Protein AF-A0ABD3D148-F1 (afdb_monomer_lite)

Secondary structure (DSSP, 8-state):
-HHHHHHHHHHHTT-TT----HHHHHHHHHHHHHHHHHTPPPSSPPHHHHHHHHHHHH--TT-EEHHHHHHHHHHH-TT--TTHHHHHHHHHHHHHHTTSSEE-TTSEEEPPPGGG---------------S--HHHHHHHHHHHHHHHHHHHHHHHHHHHHHHHHHHHHHHHHHHGGGTHHHHTTSS--

pLDDT: mean 71.4, std 20.97, range [31.55, 96.75]

Sequence (190 aa):
MEKFQKVIFKLAETHPNTPLSPAVKNLLEDHLSRFGSQYKTPDHPPYSAMIERAIQELNEKRGSSEDAISRFLEKEYDNLPWAHSTMLKHHLRILCASSFIVMTRNKRYKLPSEIEIPILNSPSSEVDKSKPTRLRWDCESEQIKQHKRGLIKLKILFKGKIVRVIEKHQERDGKEERLIEENVGNTLKK

InterPro domains:
  IPR005818 Linker histone H1/H5, domain H15 [PF00538] (44-102)
  IPR005818 Linker histone H1/H5, domain H15 [PS51504] (43-113)
  IPR005818 Linker histone H1/H5, domain H15 [SM00526] (41-107)
  IPR036388 Winged helix-like DNA-binding domain superfamily [G3DSA:1.10.10.10] (39-116)
  IPR036390 Winged helix DNA-binding domain superfamily [SSF46785] (39-113)

Structure (mmCIF, N/CA/C/O backbone):
data_AF-A0ABD3D148-F1
#
_entry.id   AF-A0ABD3D148-F1
#
loop_
_atom_site.group_PDB
_atom_site.id
_atom_site.type_symbol
_atom_site.label_atom_id
_atom_site.label_alt_id
_atom_site.label_comp_id
_atom_site.label_asym_id
_atom_site.label_entity_id
_atom_site.label_seq_id
_atom_site.pdbx_PDB_ins_code
_atom_site.Cartn_x
_atom_site.Cartn_y
_atom_site.Cartn_z
_atom_site.occupancy
_atom_site.B_iso_or_equiv
_atom_site.auth_seq_id
_atom_site.auth_comp_id
_atom_site.auth_asym_id
_atom_site.auth_atom_id
_atom_site.pdbx_PDB_model_num
ATOM 1 N N . MET A 1 1 ? 19.157 -9.629 -15.668 1.00 70.94 1 MET A N 1
ATOM 2 C CA . MET A 1 1 ? 19.041 -8.592 -16.722 1.00 70.94 1 MET A CA 1
ATOM 3 C C . MET A 1 1 ? 20.041 -8.778 -17.867 1.00 70.94 1 MET A C 1
ATOM 5 O O . MET A 1 1 ? 19.684 -8.503 -19.003 1.00 70.94 1 MET A O 1
ATOM 9 N N . GLU A 1 2 ? 21.237 -9.325 -17.628 1.00 81.56 2 GLU A N 1
ATOM 10 C CA . GLU A 1 2 ? 22.282 -9.529 -18.659 1.00 81.56 2 GLU A CA 1
ATOM 11 C C . GLU A 1 2 ? 21.829 -10.327 -19.895 1.00 81.56 2 GLU A C 1
ATOM 13 O O . GLU A 1 2 ? 22.190 -10.004 -21.024 1.00 81.56 2 GLU A O 1
ATOM 18 N N . LYS A 1 3 ? 20.991 -11.358 -19.708 1.00 88.25 3 LYS A N 1
ATOM 19 C CA . LYS A 1 3 ? 20.430 -12.145 -20.822 1.00 88.25 3 LYS A CA 1
ATOM 20 C C . LYS A 1 3 ? 19.606 -11.275 -21.780 1.00 88.25 3 LYS A C 1
ATOM 22 O O . LYS A 1 3 ? 19.694 -11.456 -22.986 1.00 88.25 3 LYS A O 1
ATOM 27 N N . PHE A 1 4 ? 18.843 -10.320 -21.246 1.00 87.31 4 PHE A N 1
ATOM 28 C CA . PHE A 1 4 ? 18.029 -9.397 -22.037 1.00 87.31 4 PHE A CA 1
ATOM 29 C C . PHE A 1 4 ? 18.901 -8.397 -22.801 1.00 87.31 4 PHE A C 1
ATOM 31 O O . PHE A 1 4 ? 18.703 -8.216 -23.998 1.00 87.31 4 PHE A O 1
ATOM 38 N N . GLN A 1 5 ? 19.915 -7.824 -22.146 1.00 87.94 5 GLN A N 1
ATOM 39 C CA . GLN A 1 5 ? 20.872 -6.929 -22.804 1.00 87.94 5 GLN A CA 1
ATOM 40 C C . GLN A 1 5 ? 21.545 -7.618 -24.001 1.00 87.94 5 GLN A C 1
ATOM 42 O O . GLN A 1 5 ? 21.550 -7.068 -25.098 1.00 87.94 5 GLN A O 1
ATOM 47 N N . LYS A 1 6 ? 22.008 -8.868 -23.837 1.00 89.81 6 LYS A N 1
ATOM 48 C CA . LYS A 1 6 ? 22.593 -9.669 -24.931 1.00 89.81 6 LYS A CA 1
ATOM 49 C C . LYS A 1 6 ? 21.628 -9.881 -26.101 1.00 89.81 6 LYS A C 1
ATOM 51 O O . LYS A 1 6 ? 22.053 -9.844 -27.251 1.00 89.81 6 LYS A O 1
ATOM 56 N N . VAL A 1 7 ? 20.340 -10.091 -25.824 1.00 92.38 7 VAL A N 1
ATOM 57 C CA . VAL A 1 7 ? 19.309 -10.233 -26.866 1.00 92.38 7 VAL A CA 1
ATOM 58 C C . VAL A 1 7 ? 19.089 -8.915 -27.610 1.00 92.38 7 VAL A C 1
ATOM 60 O O . VAL A 1 7 ? 19.031 -8.930 -28.836 1.00 92.38 7 VAL A O 1
ATOM 63 N N . ILE A 1 8 ? 19.022 -7.783 -26.901 1.00 89.00 8 ILE A N 1
ATOM 64 C CA . ILE A 1 8 ? 18.878 -6.449 -27.506 1.00 89.00 8 ILE A CA 1
ATOM 65 C C . ILE A 1 8 ? 20.080 -6.118 -28.399 1.00 89.00 8 ILE A C 1
ATOM 67 O O . ILE A 1 8 ? 19.890 -5.683 -29.532 1.00 89.00 8 ILE A O 1
ATOM 71 N N . PHE A 1 9 ? 21.306 -6.373 -27.931 1.00 88.12 9 PHE A N 1
ATOM 72 C CA . PHE A 1 9 ? 22.513 -6.162 -28.735 1.00 88.12 9 PHE A CA 1
ATOM 73 C C . PHE A 1 9 ? 22.539 -7.059 -29.971 1.00 88.12 9 PHE A C 1
ATOM 75 O O . PHE A 1 9 ? 22.735 -6.560 -31.075 1.00 88.12 9 PHE A O 1
ATOM 82 N N . LYS A 1 10 ? 22.242 -8.354 -29.812 1.00 89.62 10 LYS A N 1
ATOM 83 C CA . LYS A 1 10 ? 22.151 -9.290 -30.938 1.00 89.62 10 LYS A CA 1
ATOM 84 C C . LYS A 1 10 ? 21.110 -8.843 -31.966 1.00 89.62 10 LYS A C 1
ATOM 86 O O . LYS A 1 10 ? 21.355 -8.965 -33.159 1.00 89.62 10 LYS A O 1
ATOM 91 N N . LEU A 1 11 ? 19.967 -8.323 -31.514 1.00 89.81 11 LEU A N 1
ATOM 92 C CA . LEU A 1 11 ? 18.922 -7.791 -32.389 1.00 89.81 11 LEU A CA 1
ATOM 93 C C . LEU A 1 11 ? 19.415 -6.560 -33.157 1.00 89.81 11 LEU A C 1
ATOM 95 O O . LEU A 1 11 ? 19.271 -6.503 -34.374 1.00 89.81 11 LEU A O 1
ATOM 99 N N . ALA A 1 12 ? 20.039 -5.608 -32.467 1.00 83.94 12 ALA A N 1
ATOM 100 C CA . ALA A 1 12 ? 20.536 -4.382 -33.080 1.00 83.94 12 ALA A CA 1
ATOM 101 C C . ALA A 1 12 ? 21.693 -4.633 -34.075 1.00 83.94 12 ALA A C 1
ATOM 103 O O . ALA A 1 12 ? 21.871 -3.864 -35.015 1.00 83.94 12 ALA A O 1
ATOM 104 N N . GLU A 1 13 ? 22.437 -5.733 -33.917 1.00 83.38 13 GLU A N 1
ATOM 105 C CA . GLU A 1 13 ? 23.491 -6.178 -34.842 1.00 83.38 13 GLU A CA 1
ATOM 106 C C . GLU A 1 13 ? 22.968 -6.934 -36.079 1.00 83.38 13 GLU A C 1
ATOM 108 O O . GLU A 1 13 ? 23.725 -7.153 -37.019 1.00 83.38 13 GLU A O 1
ATOM 113 N N . THR A 1 14 ? 21.686 -7.319 -36.129 1.00 81.06 14 THR A N 1
ATOM 114 C CA . THR A 1 14 ? 21.130 -8.084 -37.268 1.00 81.06 14 THR A CA 1
ATOM 115 C C . THR A 1 14 ? 20.860 -7.257 -38.531 1.00 81.06 14 THR A C 1
ATOM 117 O O . THR A 1 14 ? 20.491 -7.820 -39.562 1.00 81.06 14 THR A O 1
ATOM 120 N N . HIS A 1 15 ? 21.046 -5.935 -38.495 1.00 71.94 15 HIS A N 1
ATOM 121 C CA . HIS A 1 15 ? 20.817 -5.075 -39.654 1.00 71.94 15 HIS A CA 1
ATOM 122 C C . HIS A 1 15 ? 22.050 -5.051 -40.582 1.00 71.94 15 HIS A C 1
ATOM 124 O O . HIS A 1 15 ? 23.112 -4.592 -40.163 1.00 71.94 15 HIS A O 1
ATOM 130 N N . PRO A 1 16 ? 21.931 -5.477 -41.857 1.00 68.31 16 PRO A N 1
ATOM 131 C CA . PRO A 1 16 ? 23.080 -5.700 -42.746 1.00 68.31 16 PRO A CA 1
ATOM 132 C C . PRO A 1 16 ? 23.851 -4.430 -43.1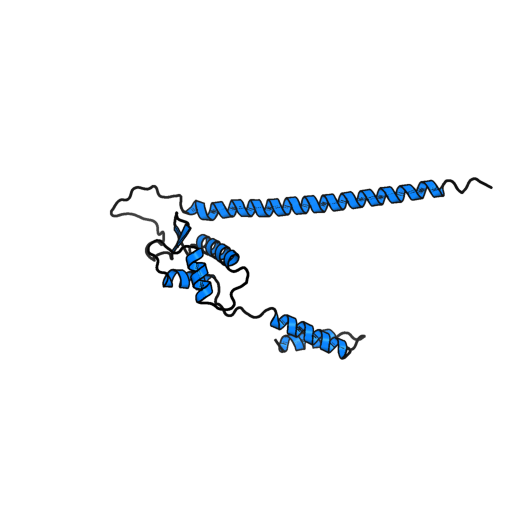47 1.00 68.31 16 PRO A C 1
ATOM 134 O O . PRO A 1 16 ? 24.972 -4.537 -43.634 1.00 68.31 16 PRO A O 1
ATOM 137 N N . ASN A 1 17 ? 23.288 -3.236 -42.932 1.00 65.50 17 ASN A N 1
ATOM 138 C CA . ASN A 1 17 ? 23.821 -1.989 -43.496 1.00 65.50 17 ASN A CA 1
ATOM 139 C C . ASN A 1 17 ? 24.377 -1.000 -42.458 1.00 65.50 17 ASN A C 1
ATOM 141 O O . ASN A 1 17 ? 24.884 0.050 -42.846 1.00 65.50 17 ASN A O 1
ATOM 145 N N . THR A 1 18 ? 24.314 -1.314 -41.158 1.00 67.50 18 THR A N 1
ATOM 146 C CA . THR A 1 18 ? 24.805 -0.397 -40.117 1.00 67.50 18 THR A CA 1
ATOM 147 C C . THR A 1 18 ? 25.412 -1.171 -38.945 1.00 67.50 18 THR A C 1
ATOM 149 O O . THR A 1 18 ? 24.729 -1.426 -37.952 1.00 67.50 18 THR A O 1
ATOM 152 N N . PRO A 1 19 ? 26.702 -1.549 -39.019 1.00 68.44 19 PRO A N 1
ATOM 153 C CA . PRO A 1 19 ? 27.426 -2.048 -37.858 1.00 68.44 19 PRO A CA 1
ATOM 154 C C . PRO A 1 19 ? 27.341 -1.009 -36.735 1.00 68.44 19 PRO A C 1
ATOM 156 O O . PRO A 1 19 ? 27.637 0.169 -36.948 1.00 68.44 19 PRO A O 1
ATOM 159 N N . LEU A 1 20 ? 26.916 -1.420 -35.539 1.00 70.69 20 LEU A N 1
ATOM 160 C CA . LEU A 1 20 ? 26.824 -0.513 -34.396 1.00 70.69 20 LEU A CA 1
ATOM 161 C C . LEU A 1 20 ? 28.211 0.046 -34.066 1.00 70.69 20 LEU A C 1
ATOM 163 O O . LEU A 1 20 ? 29.085 -0.682 -33.589 1.00 70.69 20 LEU A O 1
ATOM 167 N N . SER A 1 21 ? 28.390 1.348 -34.292 1.00 82.94 21 SER A N 1
ATOM 168 C CA . SER A 1 21 ? 29.572 2.085 -33.842 1.00 82.94 21 SER A CA 1
ATOM 169 C C . SER A 1 21 ? 29.765 1.899 -32.327 1.00 82.94 21 SER A C 1
ATOM 171 O O . SER A 1 21 ? 28.767 1.881 -31.595 1.00 82.94 21 SER A O 1
ATOM 173 N N . PRO A 1 22 ? 31.014 1.817 -31.824 1.00 84.88 22 PRO A N 1
ATOM 174 C CA . PRO A 1 22 ? 31.297 1.714 -30.390 1.00 84.88 22 PRO A CA 1
ATOM 175 C C . PRO A 1 22 ? 30.569 2.771 -29.545 1.00 84.88 22 PRO A C 1
ATOM 177 O O . PRO A 1 22 ? 30.102 2.475 -28.449 1.00 84.88 22 PRO A O 1
ATOM 180 N N . ALA A 1 23 ? 30.381 3.981 -30.082 1.00 86.50 23 ALA A N 1
ATOM 181 C CA . ALA A 1 23 ? 29.644 5.050 -29.409 1.00 86.50 23 ALA A CA 1
ATOM 182 C C . ALA A 1 23 ? 28.156 4.712 -29.199 1.00 86.50 23 ALA A C 1
ATOM 184 O O . ALA A 1 23 ? 27.599 4.968 -28.134 1.00 86.50 23 ALA A O 1
ATOM 185 N N . VAL A 1 24 ? 27.514 4.098 -30.198 1.00 86.88 24 VAL A N 1
ATOM 186 C CA . VAL A 1 24 ? 26.101 3.697 -30.125 1.00 86.88 24 VAL A CA 1
ATOM 187 C C . VAL A 1 24 ? 25.934 2.495 -29.196 1.00 86.88 24 VAL A C 1
ATOM 189 O O . VAL A 1 24 ? 24.943 2.426 -28.473 1.00 86.88 24 VAL A O 1
ATOM 192 N N . LYS A 1 25 ? 26.919 1.586 -29.157 1.00 87.50 25 LYS A N 1
ATOM 193 C CA . LYS A 1 25 ? 26.938 0.467 -28.201 1.00 87.50 25 LYS A CA 1
ATOM 194 C C . LYS A 1 25 ? 26.973 0.965 -26.757 1.00 87.50 25 LYS A C 1
ATOM 196 O O . LYS A 1 25 ? 26.124 0.563 -25.968 1.00 87.50 25 LYS A O 1
ATOM 201 N N . ASN A 1 26 ? 27.865 1.908 -26.453 1.00 89.75 26 ASN A N 1
ATOM 202 C CA . ASN A 1 26 ? 27.958 2.515 -25.124 1.00 89.75 26 ASN A CA 1
ATOM 203 C C . ASN A 1 26 ? 26.674 3.271 -24.744 1.00 89.75 26 ASN A C 1
ATOM 205 O O . ASN A 1 26 ? 26.217 3.176 -23.609 1.00 89.75 26 ASN A O 1
ATOM 209 N N . LEU A 1 27 ? 26.058 3.983 -25.696 1.00 90.50 27 LEU A N 1
ATOM 210 C CA . LEU A 1 27 ? 24.787 4.676 -25.466 1.00 90.50 27 LEU A CA 1
ATOM 211 C C . LEU A 1 27 ? 23.642 3.696 -25.161 1.00 90.50 27 LEU A C 1
ATOM 213 O O . LEU A 1 27 ? 22.850 3.933 -24.252 1.00 90.50 27 LEU A O 1
ATOM 217 N N . LEU A 1 28 ? 23.558 2.589 -25.906 1.00 87.94 28 LEU A N 1
ATOM 218 C CA . LEU A 1 28 ? 22.602 1.509 -25.647 1.00 87.94 28 LEU A CA 1
ATOM 219 C C . LEU A 1 28 ? 22.825 0.891 -24.267 1.00 87.94 28 LEU A C 1
ATOM 221 O O . LEU A 1 28 ? 21.860 0.651 -23.544 1.00 87.94 28 LEU A O 1
ATOM 225 N N . GLU A 1 29 ? 24.078 0.660 -23.890 1.00 88.88 29 GLU A N 1
ATOM 226 C CA . GLU A 1 29 ? 24.431 0.083 -22.597 1.00 88.88 29 GLU A CA 1
ATOM 227 C C . GLU A 1 29 ? 24.060 0.997 -21.424 1.00 88.88 29 GLU A C 1
ATOM 229 O O . GLU A 1 29 ? 23.443 0.530 -20.462 1.00 88.88 29 GLU A O 1
ATOM 234 N N . ASP A 1 30 ? 24.337 2.300 -21.528 1.00 89.25 30 ASP A N 1
ATOM 235 C CA . ASP A 1 30 ? 23.908 3.294 -20.537 1.00 89.25 30 ASP A CA 1
ATOM 236 C C . ASP A 1 30 ? 22.383 3.316 -20.409 1.00 89.25 30 ASP A C 1
ATOM 238 O O . ASP A 1 30 ? 21.832 3.229 -19.309 1.00 89.25 30 ASP A O 1
ATOM 242 N N . HIS A 1 31 ? 21.679 3.340 -21.542 1.00 88.00 31 HIS A N 1
ATOM 243 C CA . HIS A 1 31 ? 20.225 3.414 -21.546 1.00 88.00 31 HIS A CA 1
ATOM 244 C C . HIS A 1 31 ? 19.585 2.155 -20.947 1.00 88.00 31 HIS A C 1
ATOM 246 O O . HIS A 1 31 ? 18.646 2.250 -20.157 1.00 88.00 31 HIS A O 1
ATOM 252 N N . LEU A 1 32 ? 20.120 0.971 -21.260 1.00 87.75 32 LEU A N 1
ATOM 253 C CA . LEU A 1 32 ? 19.673 -0.300 -20.687 1.00 87.75 32 LEU A CA 1
ATOM 254 C C . LEU A 1 32 ? 19.993 -0.401 -19.190 1.00 87.75 32 LEU A C 1
ATOM 256 O O . LEU A 1 32 ? 19.197 -0.957 -18.431 1.00 87.75 32 LEU A O 1
ATOM 260 N N . SER A 1 33 ? 21.125 0.148 -18.751 1.00 86.19 33 SER A N 1
ATOM 261 C CA . SER A 1 33 ? 21.526 0.169 -17.340 1.00 86.19 33 SER A CA 1
ATOM 262 C C . SER A 1 33 ? 20.662 1.128 -16.521 1.00 86.19 33 SER A C 1
ATOM 264 O O . SER A 1 33 ? 20.144 0.739 -15.472 1.00 86.19 33 SER A O 1
ATOM 266 N N . ARG A 1 34 ? 20.402 2.339 -17.033 1.00 85.56 34 ARG A N 1
ATOM 267 C CA . ARG A 1 34 ? 19.404 3.272 -16.476 1.00 85.56 34 ARG A CA 1
ATOM 268 C C . ARG A 1 34 ? 18.017 2.654 -16.431 1.00 85.56 34 ARG A C 1
ATOM 270 O O . ARG A 1 34 ? 17.301 2.818 -15.448 1.00 85.56 34 ARG A O 1
ATOM 277 N N . PHE A 1 35 ? 17.642 1.920 -17.475 1.00 82.06 35 PHE A N 1
ATOM 278 C CA . PHE A 1 35 ? 16.347 1.259 -17.525 1.00 82.06 35 PHE A CA 1
ATOM 279 C C . PHE A 1 35 ? 16.211 0.155 -16.470 1.00 82.06 35 PHE A C 1
ATOM 281 O O . PHE A 1 35 ? 15.165 0.021 -15.843 1.00 82.06 35 PHE A O 1
ATOM 288 N N . GLY A 1 36 ? 17.260 -0.634 -16.243 1.00 75.81 36 GLY A N 1
ATOM 289 C CA . GLY A 1 36 ? 17.254 -1.648 -15.190 1.00 75.81 36 GLY A CA 1
ATOM 290 C C . GLY A 1 36 ? 17.249 -1.049 -13.782 1.00 75.81 36 GLY A C 1
ATOM 291 O O . GLY A 1 36 ? 16.630 -1.609 -12.882 1.00 75.81 36 GLY A O 1
ATOM 292 N N . SER A 1 37 ? 17.911 0.093 -13.583 1.00 72.81 37 SER A N 1
ATOM 293 C CA . SER A 1 37 ? 18.026 0.727 -12.267 1.00 72.81 37 SER A CA 1
ATOM 294 C C . SER A 1 37 ? 16.817 1.580 -11.878 1.00 72.81 37 SER A C 1
ATOM 296 O O . SER A 1 37 ? 16.544 1.709 -10.687 1.00 72.81 37 SER A O 1
ATOM 298 N N . GLN A 1 38 ? 16.064 2.125 -12.841 1.00 72.06 38 GLN A N 1
ATOM 299 C CA . GLN A 1 38 ? 14.848 2.904 -12.560 1.00 72.06 38 GLN A CA 1
ATOM 300 C C . GLN A 1 38 ? 13.660 2.040 -12.102 1.00 72.06 38 GLN A C 1
ATOM 302 O O . GLN A 1 38 ? 12.733 2.556 -11.484 1.00 72.06 38 GLN A O 1
ATOM 307 N N . TYR A 1 39 ? 13.682 0.733 -12.380 1.00 68.81 39 TYR A N 1
ATOM 308 C CA . TYR A 1 39 ? 12.644 -0.215 -11.966 1.00 68.81 39 TYR A CA 1
ATOM 309 C C . TYR A 1 39 ? 13.216 -1.239 -10.993 1.00 68.81 39 TYR A C 1
ATOM 311 O O . TYR A 1 39 ? 13.187 -2.447 -11.233 1.00 68.81 39 TYR A O 1
ATOM 319 N N . LYS A 1 40 ? 13.764 -0.744 -9.882 1.00 70.75 40 LYS A N 1
ATOM 320 C CA . LYS A 1 40 ? 14.048 -1.607 -8.738 1.00 70.75 40 LYS A CA 1
ATOM 321 C C . LYS A 1 40 ? 12.729 -2.083 -8.147 1.00 70.75 40 LYS A C 1
ATOM 323 O O . LYS A 1 40 ? 11.783 -1.306 -8.002 1.00 70.75 40 LYS A O 1
ATOM 328 N N . THR A 1 41 ? 12.668 -3.373 -7.842 1.00 72.94 41 THR A N 1
ATOM 329 C CA . THR A 1 41 ? 11.568 -3.929 -7.061 1.00 72.94 41 THR A CA 1
ATOM 330 C C . THR A 1 41 ? 11.538 -3.207 -5.719 1.00 72.94 41 THR A C 1
ATOM 332 O O . THR A 1 41 ? 12.598 -3.094 -5.104 1.00 72.94 41 THR A O 1
ATOM 335 N N . PRO A 1 42 ? 10.381 -2.694 -5.278 1.00 78.62 42 PRO A N 1
ATOM 336 C CA . PRO A 1 42 ? 10.275 -2.108 -3.953 1.00 78.62 42 PRO A CA 1
ATOM 337 C C . PRO A 1 42 ? 10.722 -3.112 -2.887 1.00 78.62 42 PRO A C 1
ATOM 339 O O . PRO A 1 42 ? 10.407 -4.298 -2.996 1.00 78.62 42 PRO A O 1
ATOM 342 N N . ASP A 1 43 ? 11.416 -2.633 -1.858 1.00 85.25 43 ASP A N 1
ATOM 343 C CA . ASP A 1 43 ? 11.915 -3.473 -0.757 1.00 85.25 43 ASP A CA 1
ATOM 344 C C . ASP A 1 43 ? 10.803 -3.882 0.228 1.00 85.25 43 ASP A C 1
ATOM 346 O O . ASP A 1 43 ? 11.034 -4.613 1.188 1.00 85.25 43 ASP A O 1
ATOM 350 N N . HIS A 1 44 ? 9.575 -3.422 -0.013 1.00 89.12 44 HIS A N 1
ATOM 351 C CA . HIS A 1 44 ? 8.416 -3.692 0.821 1.00 89.12 44 HIS A CA 1
ATOM 352 C C . HIS A 1 44 ? 7.499 -4.764 0.192 1.00 89.12 44 HIS A C 1
ATOM 3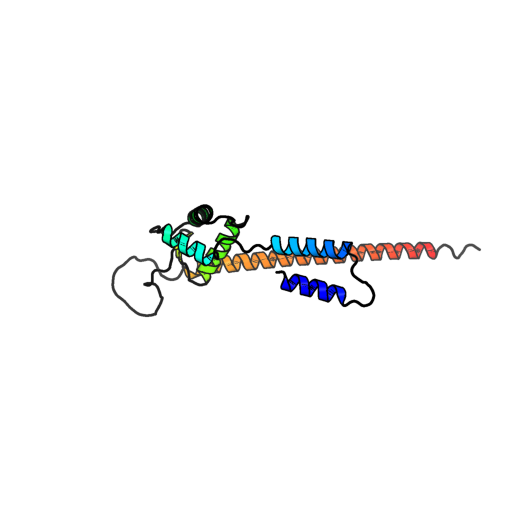54 O O . HIS A 1 44 ? 7.396 -4.874 -1.036 1.00 89.12 44 HIS A O 1
ATOM 360 N N . PRO A 1 45 ? 6.759 -5.538 1.009 1.00 92.00 45 PRO A N 1
ATOM 361 C CA . PRO A 1 45 ? 5.762 -6.483 0.51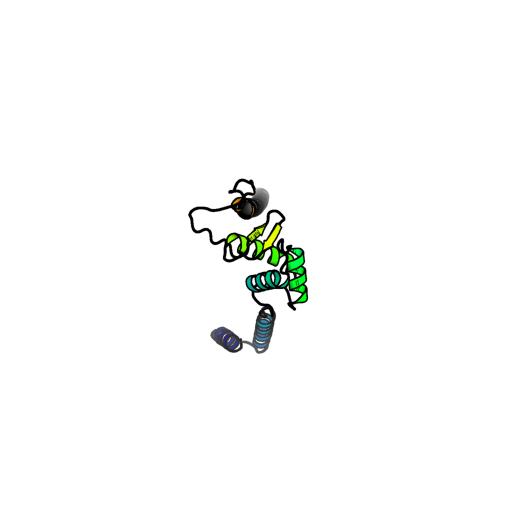6 1.00 92.00 45 PRO A CA 1
ATOM 362 C C . PRO A 1 45 ? 4.588 -5.758 -0.173 1.00 92.00 45 PRO A C 1
ATOM 364 O O . PRO A 1 45 ? 4.483 -4.526 -0.129 1.00 92.00 45 PRO A O 1
ATOM 367 N N . PRO A 1 46 ? 3.670 -6.485 -0.839 1.00 92.38 46 PRO A N 1
ATOM 368 C CA . PRO A 1 46 ? 2.483 -5.868 -1.421 1.00 92.38 46 PRO A CA 1
ATOM 369 C C . PRO A 1 46 ? 1.645 -5.145 -0.359 1.00 92.38 46 PRO A C 1
ATOM 371 O O . PRO A 1 46 ? 1.570 -5.564 0.797 1.00 92.38 46 PRO A O 1
ATOM 374 N N . TYR A 1 47 ? 0.949 -4.083 -0.776 1.00 93.88 47 TYR A N 1
ATOM 375 C CA . TYR A 1 47 ? 0.145 -3.255 0.131 1.00 93.88 47 TYR A CA 1
ATOM 376 C C . TYR A 1 47 ? -0.919 -4.044 0.895 1.00 93.88 47 TYR A C 1
ATOM 378 O O . TYR A 1 47 ? -1.234 -3.684 2.021 1.00 93.88 47 TYR A O 1
ATOM 386 N N . SER A 1 48 ? -1.458 -5.121 0.322 1.00 93.44 48 SER A N 1
ATOM 387 C CA . SER A 1 48 ? -2.406 -5.995 1.019 1.00 93.44 48 SER A CA 1
ATOM 388 C C . SER A 1 48 ? -1.810 -6.588 2.295 1.00 93.44 48 SER A C 1
ATOM 390 O O . SER A 1 48 ? -2.393 -6.425 3.362 1.00 93.44 48 SER A O 1
ATOM 392 N N . ALA A 1 49 ? -0.626 -7.192 2.189 1.00 93.88 49 ALA A N 1
ATOM 393 C CA . ALA A 1 49 ? 0.082 -7.795 3.314 1.00 93.88 49 ALA A CA 1
ATOM 394 C C . ALA A 1 49 ? 0.536 -6.738 4.332 1.00 93.88 49 ALA A C 1
ATOM 396 O O . ALA A 1 49 ? 0.416 -6.935 5.537 1.00 93.88 49 ALA A O 1
ATOM 397 N N . MET A 1 50 ? 1.004 -5.584 3.847 1.00 95.44 50 MET A N 1
ATOM 398 C CA . MET A 1 50 ? 1.356 -4.439 4.690 1.00 95.44 50 MET A CA 1
ATOM 399 C C . MET A 1 50 ? 0.167 -3.952 5.534 1.00 95.44 50 MET A C 1
ATOM 401 O O . MET A 1 50 ? 0.298 -3.760 6.740 1.00 95.44 50 MET A O 1
ATOM 405 N N . ILE A 1 51 ? -1.001 -3.774 4.911 1.00 95.62 51 ILE A N 1
ATOM 406 C CA . ILE A 1 51 ? -2.226 -3.316 5.580 1.00 95.62 51 ILE A CA 1
ATOM 407 C C . ILE A 1 51 ? -2.727 -4.361 6.580 1.00 95.62 51 ILE A C 1
ATOM 409 O O . ILE A 1 51 ? -3.115 -4.001 7.688 1.00 95.62 51 ILE A O 1
ATOM 413 N N . GLU A 1 52 ? -2.726 -5.638 6.202 1.00 94.38 52 GLU A N 1
ATOM 414 C CA . GLU A 1 52 ? -3.127 -6.734 7.085 1.00 94.38 52 GLU A CA 1
ATOM 415 C C . GLU A 1 52 ? -2.262 -6.767 8.346 1.00 94.38 52 GLU A C 1
ATOM 417 O O . GLU A 1 52 ? -2.797 -6.697 9.454 1.00 94.38 52 GLU A O 1
ATOM 422 N N . ARG A 1 53 ? -0.935 -6.762 8.174 1.00 95.31 53 ARG A N 1
ATOM 423 C CA . ARG A 1 53 ? 0.019 -6.719 9.285 1.00 95.31 53 ARG A CA 1
ATOM 424 C C . ARG A 1 53 ? -0.185 -5.477 10.150 1.00 95.31 53 ARG A C 1
ATOM 426 O O . ARG A 1 53 ? -0.218 -5.587 11.368 1.00 95.31 53 ARG A O 1
ATOM 433 N N . ALA A 1 54 ? -0.396 -4.310 9.542 1.00 96.50 54 ALA A N 1
ATOM 434 C CA . ALA A 1 54 ? -0.657 -3.077 10.281 1.00 96.50 54 ALA A CA 1
ATOM 435 C C . ALA A 1 54 ? -1.909 -3.175 11.163 1.00 96.50 54 ALA A C 1
ATOM 437 O O . ALA A 1 54 ? -1.885 -2.760 12.318 1.00 96.50 54 ALA A O 1
ATOM 438 N N . ILE A 1 55 ? -3.008 -3.733 10.646 1.00 94.62 55 ILE A N 1
ATOM 439 C CA . ILE A 1 55 ? -4.244 -3.901 11.422 1.00 94.62 55 ILE A CA 1
ATOM 440 C C . ILE A 1 55 ? -4.041 -4.918 12.557 1.00 94.62 55 ILE A C 1
ATOM 442 O O . ILE A 1 55 ? -4.551 -4.696 13.656 1.00 94.62 55 ILE A O 1
ATOM 446 N N . GLN A 1 56 ? -3.293 -6.000 12.312 1.00 93.75 56 GLN A N 1
ATOM 447 C CA . GLN A 1 56 ? -2.967 -7.011 13.325 1.00 93.75 56 GLN A CA 1
ATOM 448 C C . GLN A 1 56 ? -2.120 -6.435 14.464 1.00 93.75 56 GLN A C 1
ATOM 450 O O . GLN A 1 56 ? -2.455 -6.637 15.626 1.00 93.75 56 GLN A O 1
ATOM 455 N N . GLU A 1 57 ? -1.069 -5.685 14.138 1.00 95.44 57 GLU A N 1
ATOM 456 C CA . GLU A 1 57 ? -0.142 -5.106 15.118 1.00 95.44 57 GLU A CA 1
ATOM 457 C C . GLU A 1 57 ? -0.768 -3.946 15.901 1.00 95.44 57 GLU A C 1
ATOM 459 O O . GLU A 1 57 ? -0.572 -3.819 17.108 1.00 95.44 57 GLU A O 1
ATOM 464 N N . LEU A 1 58 ? -1.566 -3.098 15.239 1.00 93.81 58 LEU A N 1
ATOM 465 C CA . LEU A 1 58 ? -2.265 -2.004 15.918 1.00 93.81 58 LEU A CA 1
ATOM 466 C C . LEU A 1 58 ? -3.370 -2.519 16.854 1.00 93.81 58 LEU A C 1
ATOM 468 O O . LEU A 1 58 ? -3.662 -1.860 17.851 1.00 93.81 58 LEU A O 1
ATOM 472 N N . ASN A 1 59 ? -3.993 -3.661 16.528 1.00 87.31 59 ASN A N 1
ATOM 473 C CA . ASN A 1 59 ? -5.004 -4.374 17.323 1.00 87.31 59 ASN A CA 1
ATOM 474 C C . ASN A 1 59 ? -6.038 -3.466 18.029 1.00 87.31 59 ASN A C 1
ATOM 476 O O . ASN A 1 59 ? -6.433 -3.673 19.181 1.00 87.31 59 ASN A O 1
ATOM 480 N N . GLU A 1 60 ? -6.474 -2.400 17.355 1.00 86.81 60 GLU A N 1
ATOM 481 C CA . GLU A 1 60 ? -7.385 -1.429 17.951 1.00 86.81 60 GLU A CA 1
ATOM 482 C C . GLU A 1 60 ? -8.799 -2.020 18.055 1.00 86.81 60 GLU A C 1
ATOM 484 O O . GLU A 1 60 ? -9.402 -2.408 17.055 1.00 86.81 60 GLU A O 1
ATOM 489 N N . LYS A 1 61 ? -9.411 -1.979 19.249 1.00 82.62 61 LYS A N 1
ATOM 490 C CA . LYS A 1 61 ? -10.770 -2.516 19.499 1.00 82.62 61 LYS A CA 1
ATOM 491 C C . LYS A 1 61 ? -11.846 -1.983 18.538 1.00 82.62 61 LYS A C 1
ATOM 493 O O . LYS A 1 61 ? -12.837 -2.656 18.271 1.00 82.62 61 LYS A O 1
ATOM 498 N N . ARG A 1 62 ? -11.692 -0.749 18.046 1.00 86.31 62 ARG A N 1
ATOM 499 C CA . ARG A 1 62 ? -12.626 -0.095 17.105 1.00 86.31 62 ARG A CA 1
ATOM 500 C C . ARG A 1 62 ? -12.146 -0.132 15.646 1.00 86.31 62 ARG A C 1
ATOM 502 O O . ARG A 1 62 ? -12.777 0.500 14.797 1.00 86.31 62 ARG A O 1
ATOM 509 N N . GLY A 1 63 ? -11.062 -0.849 15.366 1.00 90.69 63 GLY A N 1
ATOM 510 C CA . GLY A 1 63 ? -10.325 -0.798 14.110 1.00 90.69 63 GLY A CA 1
ATOM 511 C C . GLY A 1 63 ? -9.416 0.427 14.009 1.00 90.69 63 GLY A C 1
ATOM 512 O O . GLY A 1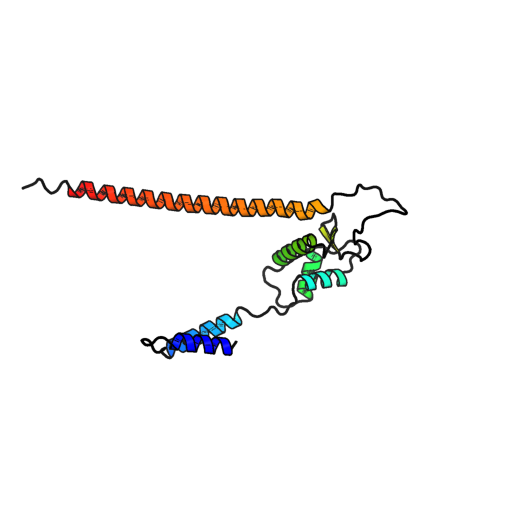 63 ? -9.634 1.447 14.675 1.00 90.69 63 GLY A O 1
ATOM 513 N N . SER A 1 64 ? -8.437 0.328 13.121 1.00 95.38 64 SER A N 1
ATOM 514 C CA . SER A 1 64 ? -7.402 1.335 12.891 1.00 95.38 64 SER A CA 1
ATOM 515 C C . SER A 1 64 ? -7.866 2.386 11.882 1.00 95.38 64 SER A C 1
ATOM 517 O O . SER A 1 64 ? -8.600 2.082 10.937 1.00 95.38 64 SER A O 1
ATOM 519 N N . SER A 1 65 ? -7.474 3.646 12.072 1.00 95.12 65 SER A N 1
ATOM 520 C CA . SER A 1 65 ? -7.713 4.699 11.074 1.00 95.12 65 SER A CA 1
ATOM 521 C C . SER A 1 65 ? -6.734 4.591 9.898 1.00 95.12 65 SER A C 1
ATOM 523 O O . SER A 1 65 ? -5.671 3.988 10.022 1.00 95.12 65 SER A O 1
ATOM 525 N N . GLU A 1 66 ? -7.072 5.213 8.761 1.00 95.19 66 GLU A N 1
ATOM 526 C CA . GLU A 1 66 ? -6.162 5.332 7.605 1.00 95.19 66 GLU A CA 1
ATOM 527 C C . GLU A 1 66 ? -4.814 5.947 8.014 1.00 95.19 66 GLU A C 1
ATOM 529 O O . GLU A 1 66 ? -3.768 5.410 7.665 1.00 95.19 66 GLU A O 1
ATOM 534 N N . ASP A 1 67 ? -4.839 7.003 8.834 1.00 95.44 67 ASP A N 1
ATOM 535 C CA . ASP A 1 67 ? -3.628 7.675 9.318 1.00 95.44 67 ASP A CA 1
ATOM 536 C C . ASP A 1 67 ? -2.784 6.787 10.241 1.00 95.44 67 ASP A C 1
ATOM 538 O O . ASP A 1 67 ? -1.558 6.825 10.177 1.00 95.44 67 ASP A O 1
ATOM 542 N N . ALA A 1 68 ? -3.418 5.983 11.103 1.00 96.00 68 ALA A N 1
ATOM 543 C CA . ALA A 1 68 ? -2.701 5.063 11.985 1.00 96.00 68 ALA A CA 1
ATOM 544 C C . ALA A 1 68 ? -1.990 3.974 11.173 1.00 96.00 68 ALA A C 1
ATOM 546 O O . ALA A 1 68 ? -0.827 3.673 11.432 1.00 96.00 68 ALA A O 1
ATOM 547 N N . ILE A 1 69 ? -2.665 3.449 10.145 1.00 96.19 69 ILE A N 1
ATOM 548 C CA . ILE A 1 69 ? -2.080 2.486 9.210 1.00 96.19 69 ILE A CA 1
ATOM 549 C C . ILE A 1 69 ? -0.933 3.142 8.428 1.00 96.19 69 ILE A C 1
ATOM 551 O O . ILE A 1 69 ? 0.147 2.571 8.379 1.00 96.19 69 ILE A O 1
ATOM 555 N N . SER A 1 70 ? -1.113 4.355 7.890 1.00 96.75 70 SER A N 1
ATOM 556 C CA . SER A 1 70 ? -0.052 5.091 7.172 1.00 96.75 70 SER A CA 1
ATOM 557 C C . SER A 1 70 ? 1.197 5.260 8.036 1.00 96.75 70 SER A C 1
ATOM 559 O O . SER A 1 70 ? 2.293 4.897 7.620 1.00 96.75 70 SER A O 1
ATOM 561 N N . ARG A 1 71 ? 1.029 5.725 9.281 1.00 96.19 71 ARG A N 1
ATOM 562 C CA . ARG A 1 71 ? 2.140 5.907 10.228 1.00 96.19 71 ARG A CA 1
ATOM 563 C C . ARG A 1 71 ? 2.835 4.600 10.586 1.00 96.19 71 ARG A C 1
ATOM 565 O O . ARG A 1 71 ? 4.045 4.594 10.780 1.00 96.19 71 ARG A O 1
ATOM 572 N N . PHE A 1 72 ? 2.082 3.509 10.710 1.00 96.38 72 PHE A N 1
ATOM 573 C CA . PHE A 1 72 ? 2.665 2.193 10.946 1.00 96.38 72 PHE A CA 1
ATOM 574 C C . PHE A 1 72 ? 3.530 1.762 9.755 1.00 96.38 72 PHE A C 1
ATOM 576 O O . PHE A 1 72 ? 4.662 1.330 9.947 1.00 96.38 72 PHE A O 1
ATOM 583 N N . LEU A 1 73 ? 3.033 1.939 8.528 1.00 95.50 73 LEU A N 1
ATOM 584 C CA . LEU A 1 73 ? 3.760 1.561 7.317 1.00 95.50 73 LEU A CA 1
ATOM 585 C C . LEU A 1 73 ? 5.029 2.386 7.118 1.00 95.50 73 LEU A C 1
ATOM 587 O O . LEU A 1 73 ? 6.074 1.807 6.848 1.00 95.50 73 LEU A O 1
ATOM 591 N N . GLU A 1 74 ? 4.954 3.699 7.326 1.00 94.31 74 GLU A N 1
ATOM 592 C CA . GLU A 1 74 ? 6.110 4.606 7.280 1.00 94.31 74 GLU A CA 1
ATOM 593 C C . GLU A 1 74 ? 7.190 4.262 8.313 1.00 94.31 74 GLU A C 1
ATOM 595 O O . GLU A 1 74 ? 8.355 4.587 8.108 1.00 94.31 74 GLU A O 1
ATOM 600 N N . LYS A 1 75 ? 6.812 3.624 9.427 1.00 94.62 75 LYS A N 1
ATOM 601 C CA . LYS A 1 75 ? 7.745 3.206 10.478 1.00 94.62 75 LYS A CA 1
ATOM 602 C C . LYS A 1 75 ? 8.365 1.832 10.210 1.00 94.62 75 LYS A C 1
ATOM 604 O O . LYS A 1 75 ? 9.513 1.616 10.578 1.00 94.62 75 LYS A O 1
ATOM 609 N N . GLU A 1 76 ? 7.591 0.902 9.656 1.00 94.50 76 GLU A N 1
ATOM 610 C CA . GLU A 1 76 ? 7.996 -0.499 9.482 1.00 94.50 76 GLU A CA 1
ATOM 611 C C . GLU A 1 76 ? 8.731 -0.749 8.157 1.00 94.50 76 GLU A C 1
ATOM 613 O O . GLU A 1 76 ? 9.573 -1.641 8.086 1.00 94.50 76 GLU A O 1
ATOM 618 N N . TYR A 1 77 ? 8.406 0.006 7.102 1.00 92.81 77 TYR A N 1
ATOM 619 C CA . TYR A 1 77 ? 8.914 -0.237 5.754 1.00 92.81 77 TYR A CA 1
ATOM 620 C C . TYR A 1 77 ? 9.692 0.959 5.208 1.00 92.81 77 TYR A C 1
ATOM 622 O O . TYR A 1 77 ? 9.140 2.038 4.987 1.00 92.81 77 TYR A O 1
ATOM 630 N N . ASP A 1 78 ? 10.962 0.721 4.894 1.00 86.94 78 ASP A N 1
ATOM 631 C CA . ASP A 1 78 ? 11.799 1.670 4.168 1.00 86.94 78 ASP A CA 1
ATOM 632 C C . ASP A 1 78 ? 11.416 1.725 2.675 1.00 86.94 78 ASP A C 1
ATOM 634 O O . ASP A 1 78 ? 10.820 0.800 2.116 1.00 86.94 78 ASP A O 1
ATOM 638 N N . ASN A 1 79 ? 11.774 2.822 1.998 1.00 86.12 79 ASN A N 1
ATOM 639 C CA . ASN A 1 79 ? 11.581 3.009 0.550 1.00 86.12 79 ASN A CA 1
ATOM 640 C C . ASN A 1 79 ? 10.120 2.925 0.059 1.00 86.12 79 ASN A C 1
ATOM 642 O O . ASN A 1 79 ? 9.851 2.499 -1.069 1.00 86.12 79 ASN A O 1
ATOM 646 N N . LEU A 1 80 ? 9.158 3.377 0.869 1.00 89.31 80 LEU A N 1
ATOM 647 C CA . LEU A 1 80 ? 7.776 3.532 0.413 1.00 89.31 80 LEU A CA 1
ATOM 648 C C . LEU A 1 80 ? 7.675 4.535 -0.757 1.00 89.31 80 LEU A C 1
ATOM 650 O O . LEU A 1 80 ? 8.374 5.554 -0.772 1.00 89.31 80 LEU A O 1
ATOM 654 N N . PRO A 1 81 ? 6.782 4.297 -1.739 1.00 88.25 81 PRO A N 1
ATOM 655 C CA . PRO A 1 81 ? 6.569 5.220 -2.844 1.00 88.25 81 PRO A CA 1
ATOM 656 C C . PRO A 1 81 ? 6.206 6.618 -2.342 1.00 88.25 81 PRO A C 1
ATOM 658 O O . PRO A 1 81 ? 5.408 6.759 -1.419 1.00 88.25 81 PRO A O 1
ATOM 661 N N . TRP A 1 82 ? 6.689 7.659 -3.024 1.00 87.31 82 TRP A N 1
ATOM 662 C CA . TRP A 1 82 ? 6.400 9.055 -2.662 1.00 87.31 82 TRP A CA 1
ATOM 663 C C . TRP A 1 82 ? 4.895 9.353 -2.513 1.00 87.31 82 TRP A C 1
ATOM 665 O O . TRP A 1 82 ? 4.480 10.137 -1.666 1.00 87.31 82 TRP A O 1
ATOM 675 N N . ALA A 1 83 ? 4.056 8.679 -3.302 1.00 90.56 83 ALA A N 1
ATOM 676 C CA . ALA A 1 83 ? 2.602 8.805 -3.262 1.00 90.56 83 ALA A CA 1
ATOM 677 C C . ALA A 1 83 ? 1.912 7.780 -2.330 1.00 90.56 83 ALA A C 1
ATOM 679 O O . ALA A 1 83 ? 0.745 7.437 -2.562 1.00 90.56 83 ALA A O 1
ATOM 680 N N . HIS A 1 84 ? 2.605 7.294 -1.290 1.00 93.69 84 HIS A N 1
ATOM 681 C CA . HIS A 1 84 ? 2.148 6.246 -0.368 1.00 93.69 84 HIS A CA 1
ATOM 682 C C . HIS A 1 84 ? 0.711 6.454 0.121 1.00 93.69 84 HIS A C 1
ATOM 684 O O . HIS A 1 84 ? -0.124 5.573 -0.062 1.00 93.69 84 HIS A O 1
ATOM 690 N N . SER A 1 85 ? 0.387 7.637 0.651 1.00 92.56 85 SER A N 1
ATOM 691 C CA . SER A 1 85 ? -0.952 7.939 1.181 1.00 92.56 85 SER A CA 1
ATOM 692 C C . SER A 1 85 ? -2.066 7.689 0.150 1.00 92.56 85 SER A C 1
ATOM 694 O O . SER A 1 85 ? -3.081 7.052 0.440 1.00 92.56 85 SER A O 1
ATOM 696 N N . THR A 1 86 ? -1.863 8.107 -1.105 1.00 93.44 86 THR A N 1
ATOM 697 C CA . THR A 1 86 ? -2.860 7.887 -2.167 1.00 93.44 86 THR A CA 1
ATOM 698 C C . THR A 1 86 ? -2.988 6.417 -2.560 1.00 93.44 86 THR A C 1
ATOM 700 O O . THR A 1 86 ? -4.098 5.947 -2.826 1.00 93.44 86 THR A O 1
ATOM 703 N N . MET A 1 87 ? -1.873 5.681 -2.562 1.00 92.75 87 MET A N 1
ATOM 704 C CA . MET A 1 87 ? -1.859 4.247 -2.832 1.00 92.75 87 MET A CA 1
ATOM 705 C C . MET A 1 87 ? -2.516 3.453 -1.709 1.00 92.75 87 MET A C 1
ATOM 707 O O . MET A 1 87 ? -3.348 2.592 -1.986 1.00 92.75 87 MET A O 1
ATOM 711 N N . LEU A 1 88 ? -2.213 3.777 -0.453 1.00 95.00 88 LEU A N 1
ATOM 712 C CA . LEU A 1 88 ? -2.834 3.174 0.719 1.00 95.00 88 LEU A CA 1
ATOM 713 C C . LEU A 1 88 ? -4.354 3.307 0.640 1.00 95.00 88 LEU A C 1
ATOM 715 O O . LEU A 1 88 ? -5.070 2.308 0.684 1.00 95.00 88 LEU A O 1
ATOM 719 N N . LYS A 1 89 ? -4.850 4.525 0.406 1.00 93.38 89 LYS A N 1
ATOM 720 C CA . LYS A 1 89 ? -6.281 4.786 0.232 1.00 93.38 89 LYS A CA 1
ATOM 721 C C . LYS A 1 89 ? -6.904 3.965 -0.893 1.00 93.38 89 LYS A C 1
ATOM 723 O O . LYS A 1 89 ? -8.028 3.477 -0.769 1.00 93.38 89 LYS A O 1
ATOM 728 N N . HIS A 1 90 ? -6.202 3.834 -2.015 1.00 94.31 90 HIS A N 1
ATOM 729 C CA . HIS A 1 90 ? -6.657 3.018 -3.134 1.00 94.31 90 HIS A CA 1
ATOM 730 C C . HIS A 1 90 ? -6.758 1.536 -2.747 1.00 94.31 90 HIS A C 1
ATOM 732 O O . HIS A 1 90 ? -7.798 0.916 -2.974 1.00 94.31 90 HIS A O 1
ATOM 738 N N . HIS A 1 91 ? -5.724 0.995 -2.104 1.00 94.12 91 HIS A N 1
ATOM 739 C CA . HIS A 1 91 ? -5.681 -0.401 -1.682 1.00 94.12 91 HIS A CA 1
ATOM 740 C C . HIS A 1 91 ? -6.706 -0.722 -0.592 1.00 94.12 91 HIS A C 1
ATOM 742 O O . HIS A 1 91 ? -7.388 -1.735 -0.708 1.00 94.12 91 HIS A O 1
ATOM 748 N N . LEU A 1 92 ? -6.915 0.157 0.391 1.00 93.75 92 LEU A N 1
ATOM 749 C CA . LEU A 1 92 ? -7.966 -0.005 1.403 1.00 93.75 92 LEU A CA 1
ATOM 750 C C . LEU A 1 92 ? -9.352 -0.135 0.759 1.00 93.75 92 LEU A C 1
ATOM 752 O O . LEU A 1 92 ? -10.126 -1.022 1.111 1.00 93.75 92 LEU A O 1
ATOM 756 N N . ARG A 1 93 ? -9.650 0.693 -0.249 1.00 89.56 93 ARG A N 1
ATOM 757 C CA . ARG A 1 93 ? -10.923 0.618 -0.983 1.00 89.56 93 ARG A CA 1
ATOM 758 C C . ARG A 1 93 ? -11.083 -0.693 -1.745 1.00 89.56 93 ARG A C 1
ATOM 760 O O . ARG A 1 93 ? -12.182 -1.240 -1.754 1.00 89.56 93 ARG A O 1
ATOM 767 N N . ILE A 1 94 ? -10.016 -1.181 -2.380 1.00 90.75 94 ILE A N 1
ATOM 768 C CA . ILE A 1 94 ? -10.032 -2.470 -3.083 1.00 90.75 94 ILE A CA 1
ATOM 769 C C . ILE A 1 94 ? -10.261 -3.612 -2.093 1.00 90.75 94 ILE A C 1
ATOM 771 O O . ILE A 1 94 ? -11.141 -4.430 -2.328 1.00 90.75 94 ILE A O 1
ATOM 775 N N . LEU A 1 95 ? -9.528 -3.639 -0.977 1.00 89.81 95 LEU A N 1
ATOM 776 C CA . LEU A 1 95 ? -9.633 -4.690 0.040 1.00 89.81 95 LEU A CA 1
ATOM 777 C C . LEU A 1 95 ? -11.007 -4.715 0.721 1.00 89.81 95 LEU A C 1
ATOM 779 O O . LEU A 1 95 ? -11.519 -5.787 1.038 1.00 89.81 95 LEU A O 1
ATOM 783 N N . CYS A 1 96 ? -11.631 -3.549 0.913 1.00 88.88 96 CYS A N 1
ATOM 784 C CA . CYS A 1 96 ? -13.017 -3.474 1.368 1.00 88.88 96 CYS A CA 1
ATOM 785 C C . CYS A 1 96 ? -13.999 -4.026 0.329 1.00 88.88 96 CYS A C 1
ATOM 787 O O . CYS A 1 96 ? -14.970 -4.679 0.697 1.00 88.88 96 CYS A O 1
ATOM 789 N N . ALA A 1 97 ? -13.765 -3.774 -0.962 1.00 83.69 97 ALA A N 1
ATOM 790 C CA . ALA A 1 97 ? -14.631 -4.270 -2.030 1.00 83.69 97 ALA A CA 1
ATOM 791 C C . ALA A 1 97 ? -14.549 -5.798 -2.181 1.00 83.69 97 ALA A C 1
ATOM 793 O O . ALA A 1 97 ? -15.561 -6.446 -2.428 1.00 83.69 97 ALA A O 1
ATOM 794 N N . SER A 1 98 ? -13.363 -6.378 -1.994 1.00 84.00 98 SER A N 1
ATOM 795 C CA . SER A 1 98 ? -13.147 -7.829 -2.012 1.00 84.00 98 SER A CA 1
ATOM 796 C C . SER A 1 98 ? -13.458 -8.524 -0.683 1.00 84.00 98 SER A C 1
ATOM 798 O O . SER A 1 98 ? -13.293 -9.734 -0.585 1.00 84.00 98 SER A O 1
ATOM 800 N N . SER A 1 99 ? -13.958 -7.793 0.321 1.00 85.06 99 SER A N 1
ATOM 801 C CA . SER A 1 99 ? -14.312 -8.312 1.652 1.00 85.06 99 SER A CA 1
ATOM 802 C C . SER A 1 99 ? -13.148 -8.923 2.450 1.00 85.06 99 SER A C 1
ATOM 804 O O . SER A 1 99 ? -13.392 -9.636 3.419 1.00 85.06 99 SER A O 1
ATOM 806 N N . PHE A 1 100 ? -11.890 -8.619 2.102 1.00 86.62 100 PHE A N 1
ATOM 807 C CA . PHE A 1 100 ? -10.733 -9.031 2.915 1.00 86.62 100 PHE A CA 1
ATOM 808 C C . PHE A 1 100 ? -10.620 -8.219 4.207 1.00 86.62 100 PHE A C 1
ATOM 810 O O . PHE A 1 100 ? -10.117 -8.722 5.205 1.00 86.62 100 PHE A O 1
ATOM 817 N N . ILE A 1 101 ? -11.079 -6.964 4.198 1.00 89.69 101 ILE A N 1
ATOM 818 C CA . ILE A 1 101 ? -11.130 -6.097 5.382 1.00 89.69 101 ILE A CA 1
ATOM 819 C C . ILE A 1 101 ? -12.501 -5.432 5.485 1.00 89.69 101 ILE A C 1
ATOM 821 O O . ILE A 1 101 ? -13.141 -5.130 4.475 1.00 89.69 101 ILE A O 1
ATOM 825 N N . VAL A 1 102 ? -12.936 -5.133 6.707 1.00 89.44 102 VAL A N 1
ATOM 826 C CA . VAL A 1 102 ? -14.222 -4.479 6.971 1.00 89.44 102 VAL A CA 1
ATOM 827 C C . VAL A 1 102 ? -13.992 -3.034 7.400 1.00 89.44 102 VAL A C 1
ATOM 829 O O . VAL A 1 102 ? -13.241 -2.756 8.337 1.00 89.44 102 VAL A O 1
ATOM 832 N N . MET A 1 103 ? -14.680 -2.103 6.735 1.00 88.81 103 MET A N 1
ATOM 833 C CA . MET A 1 103 ? -14.725 -0.700 7.142 1.00 88.81 103 MET A CA 1
ATOM 834 C C . MET A 1 103 ? -15.931 -0.453 8.051 1.00 88.81 103 MET A C 1
ATOM 836 O O . MET A 1 103 ? -17.077 -0.725 7.700 1.00 88.81 103 MET A O 1
ATOM 840 N N . THR A 1 104 ? -15.672 0.095 9.232 1.00 87.62 104 THR A N 1
ATOM 841 C CA . THR A 1 104 ? -16.706 0.512 10.184 1.00 87.62 104 THR A CA 1
ATOM 842 C C . THR A 1 104 ? -17.327 1.855 9.783 1.00 87.62 104 THR A C 1
ATOM 844 O O . THR A 1 104 ? -16.746 2.633 9.023 1.00 87.62 104 THR A O 1
ATOM 847 N N . ARG A 1 105 ? -18.481 2.196 10.375 1.00 83.31 105 ARG A N 1
ATOM 848 C CA . ARG A 1 105 ? -19.180 3.481 10.154 1.00 83.31 105 ARG A CA 1
ATOM 849 C C . ARG A 1 105 ? -18.300 4.717 10.399 1.00 83.31 105 ARG A C 1
ATOM 851 O O . ARG A 1 105 ? -18.521 5.761 9.794 1.00 83.31 105 ARG A O 1
ATOM 858 N N . ASN A 1 106 ? -17.285 4.589 11.252 1.00 85.81 106 ASN A N 1
ATOM 859 C CA . ASN A 1 106 ? -16.367 5.670 11.611 1.00 85.81 106 ASN A CA 1
ATOM 860 C C . ASN A 1 106 ? -15.121 5.728 10.709 1.00 85.81 106 ASN A C 1
ATOM 862 O O . ASN A 1 106 ? -14.134 6.344 11.102 1.00 85.81 106 ASN A O 1
ATOM 866 N N . LYS A 1 107 ? -15.142 5.079 9.533 1.00 87.62 107 LYS A N 1
ATOM 867 C CA . LYS A 1 107 ? -14.003 4.990 8.597 1.00 87.62 107 LYS A CA 1
ATOM 868 C C . LYS A 1 107 ? -12.746 4.381 9.229 1.00 87.62 107 LYS A C 1
ATOM 870 O O . LYS A 1 107 ? -11.627 4.814 8.969 1.00 87.62 107 LYS A O 1
ATOM 875 N N . ARG A 1 108 ? -12.948 3.385 10.091 1.00 91.75 108 ARG A N 1
ATOM 876 C CA . ARG A 1 108 ? -11.873 2.572 10.672 1.00 91.75 108 ARG A CA 1
ATOM 877 C C . ARG A 1 108 ? -11.903 1.180 10.072 1.00 91.75 108 ARG A C 1
ATOM 879 O O . ARG A 1 108 ? -12.995 0.654 9.852 1.00 91.75 108 ARG A O 1
ATOM 886 N N . TYR A 1 109 ? -10.735 0.606 9.846 1.00 92.81 109 TYR A N 1
ATOM 887 C CA . TYR A 1 109 ? -10.542 -0.668 9.170 1.00 92.81 109 TYR A CA 1
ATOM 888 C C . TYR A 1 109 ? -10.184 -1.751 10.186 1.00 92.81 109 TYR A C 1
ATOM 890 O O . TYR A 1 109 ? -9.407 -1.515 11.110 1.00 92.81 109 TYR A O 1
ATOM 898 N N . LYS A 1 110 ? -10.779 -2.930 10.027 1.00 92.25 110 LYS A N 1
ATOM 899 C CA . LYS A 1 110 ? -10.503 -4.112 10.848 1.00 92.25 110 LYS A CA 1
ATOM 900 C C . LYS A 1 110 ? -10.506 -5.367 9.982 1.00 92.25 110 LYS A C 1
ATOM 902 O O . LYS A 1 110 ? -11.148 -5.387 8.928 1.00 92.25 110 LYS A O 1
ATOM 907 N N . LEU A 1 111 ? -9.826 -6.409 10.445 1.00 91.06 111 LEU A N 1
ATOM 908 C CA . LEU A 1 111 ? -9.948 -7.729 9.840 1.00 91.06 111 LEU A CA 1
ATOM 909 C C . LEU A 1 111 ? -11.339 -8.317 10.133 1.00 91.06 111 LEU A C 1
ATOM 911 O O . LEU A 1 111 ? -11.902 -8.046 11.203 1.00 91.06 111 LEU A O 1
ATOM 915 N N . PRO A 1 112 ? -11.922 -9.083 9.197 1.00 84.94 112 PRO A N 1
ATOM 916 C CA . PRO A 1 112 ? -13.109 -9.870 9.474 1.00 84.94 112 PRO A CA 1
ATOM 917 C C . PRO A 1 112 ? -12.734 -10.928 10.514 1.00 84.94 112 PRO A C 1
ATOM 919 O O . PRO A 1 112 ? -11.839 -11.740 10.305 1.00 84.94 112 PRO A O 1
ATOM 922 N N . SER A 1 113 ? -13.382 -10.891 11.672 1.00 75.38 113 SER A N 1
ATOM 923 C CA . SER A 1 113 ? -13.281 -11.978 12.643 1.00 75.38 113 SER A CA 1
ATOM 924 C C . SER A 1 113 ? -13.975 -13.200 12.033 1.00 75.38 113 SER A C 1
ATOM 926 O O . SER A 1 113 ? -15.066 -13.039 11.489 1.00 75.38 113 SER A O 1
ATOM 928 N N . GLU A 1 114 ? -13.383 -14.396 12.123 1.00 54.72 114 GLU A N 1
ATOM 929 C CA . GLU A 1 114 ? -13.869 -15.665 11.523 1.00 54.72 114 GLU A CA 1
ATOM 930 C C . GLU A 1 114 ? -15.351 -16.007 11.795 1.00 54.72 114 GLU A C 1
ATOM 932 O O . GLU A 1 114 ? -15.922 -16.885 11.157 1.00 54.72 114 GLU A O 1
ATOM 937 N N . ILE A 1 115 ? -16.003 -15.286 12.704 1.00 54.56 115 ILE A N 1
ATOM 938 C CA . ILE A 1 115 ? -17.399 -15.460 13.107 1.00 54.56 115 ILE A CA 1
ATOM 939 C C . ILE A 1 115 ? -18.384 -14.756 12.143 1.00 54.56 115 ILE A C 1
ATOM 941 O O . ILE A 1 115 ? -19.569 -15.072 12.141 1.00 54.56 115 ILE A O 1
ATOM 945 N N . GLU A 1 116 ? -17.932 -13.845 11.273 1.00 46.81 116 GLU A N 1
ATOM 946 C CA . GLU A 1 116 ? -18.801 -13.108 10.334 1.00 46.81 116 GLU A CA 1
ATOM 947 C C . GLU A 1 116 ? -18.641 -13.570 8.871 1.00 46.81 116 GLU A C 1
ATOM 949 O O . GLU A 1 116 ? -18.661 -12.760 7.946 1.00 46.81 116 GLU A O 1
ATOM 954 N N . ILE A 1 117 ? -18.502 -14.874 8.616 1.00 47.75 117 ILE A N 1
ATOM 955 C CA . ILE A 1 117 ? -18.820 -15.414 7.285 1.00 47.75 117 ILE A CA 1
ATOM 956 C C . ILE A 1 117 ? -20.356 -15.475 7.201 1.00 47.75 117 ILE A C 1
ATOM 958 O O . ILE A 1 117 ? -20.963 -16.200 7.990 1.00 47.75 117 ILE A O 1
ATOM 962 N N . PRO A 1 118 ? -21.031 -14.742 6.293 1.00 44.16 118 PRO A N 1
ATOM 963 C CA . PRO A 1 118 ? -22.487 -14.748 6.211 1.00 44.16 118 PRO A CA 1
ATOM 964 C C . PRO A 1 118 ? -22.968 -16.036 5.533 1.00 44.16 118 PRO A C 1
ATOM 966 O O . PRO A 1 118 ? -23.350 -16.038 4.364 1.00 44.16 118 PRO A O 1
ATOM 969 N N . ILE A 1 119 ? -22.960 -17.143 6.275 1.00 41.41 119 ILE A N 1
ATOM 970 C CA . ILE A 1 119 ? -23.772 -18.311 5.946 1.00 41.41 119 ILE A CA 1
ATOM 971 C C . ILE A 1 119 ? -25.142 -18.095 6.592 1.00 41.41 119 ILE A C 1
ATOM 973 O O . ILE A 1 119 ? -25.292 -17.922 7.799 1.00 41.41 119 ILE A O 1
ATOM 977 N N . LEU A 1 120 ? -26.138 -18.028 5.721 1.00 54.91 120 LEU A N 1
ATOM 978 C CA . LEU A 1 120 ? -27.563 -17.908 5.985 1.00 54.91 120 LEU A CA 1
ATOM 979 C C . LEU A 1 120 ? -28.041 -18.976 7.007 1.00 54.91 120 LEU A C 1
ATOM 981 O O . LEU A 1 120 ? -27.945 -20.159 6.694 1.00 54.91 120 LEU A O 1
ATOM 985 N N . ASN A 1 121 ? -28.578 -18.551 8.172 1.00 39.97 121 ASN A N 1
ATOM 986 C CA . ASN A 1 121 ? -29.755 -19.095 8.910 1.00 39.97 121 ASN A CA 1
ATOM 987 C C . ASN A 1 121 ? -29.644 -19.228 10.461 1.00 39.97 121 ASN A C 1
ATOM 989 O O . ASN A 1 121 ? -29.193 -20.244 10.974 1.00 39.97 121 ASN A O 1
ATOM 993 N N . SER A 1 122 ? -30.320 -18.297 11.164 1.00 40.16 122 SER A N 1
ATOM 994 C CA . SER A 1 122 ? -31.178 -18.501 12.370 1.00 40.16 122 SER A CA 1
ATOM 995 C C . SER A 1 122 ? -30.530 -18.796 13.764 1.00 40.16 122 SER A C 1
ATOM 997 O O . SER A 1 122 ? -29.336 -19.052 13.826 1.00 40.16 122 SER A O 1
ATOM 999 N N . PRO A 1 123 ? -31.248 -18.633 14.909 1.00 52.66 123 PRO A N 1
ATOM 1000 C CA . PRO A 1 123 ? -31.010 -17.508 15.829 1.00 52.66 123 PRO A CA 1
ATOM 1001 C C . PRO A 1 123 ? -30.777 -17.896 17.309 1.00 52.66 123 PRO A C 1
ATOM 1003 O O . PRO A 1 123 ? -31.430 -18.801 17.810 1.00 52.66 123 PRO A O 1
ATOM 1006 N N . SER A 1 124 ? -29.975 -17.124 18.062 1.00 34.12 124 SER A N 1
ATOM 1007 C CA . SER A 1 124 ? -30.205 -16.922 19.511 1.00 34.12 124 SER A CA 1
ATOM 1008 C C . SER A 1 124 ? -29.366 -15.774 20.103 1.00 34.12 124 SER A C 1
ATOM 1010 O O . SER A 1 124 ? -28.145 -15.853 20.109 1.00 34.12 124 SER A O 1
ATOM 1012 N N . SER A 1 125 ? -30.077 -14.766 20.643 1.00 36.12 125 SER A N 1
ATOM 1013 C CA . SER A 1 125 ? -29.794 -13.964 21.864 1.00 36.12 125 SER A CA 1
ATOM 1014 C C . SER A 1 125 ? -28.487 -13.130 21.943 1.00 36.12 125 SER A C 1
ATOM 1016 O O . SER A 1 125 ? -27.410 -13.696 21.880 1.00 36.12 125 SER A O 1
ATOM 1018 N N . GLU A 1 126 ? -28.433 -11.803 22.152 1.00 38.56 126 GLU A N 1
ATOM 1019 C CA . GLU A 1 126 ? -29.404 -10.782 22.575 1.00 38.56 126 GLU A CA 1
ATOM 1020 C C . GLU A 1 126 ? -29.034 -9.380 22.014 1.00 38.56 126 GLU A C 1
ATOM 1022 O O . GLU A 1 126 ? -27.887 -8.951 22.046 1.00 38.56 126 GLU A O 1
ATOM 1027 N N . VAL A 1 127 ? -30.053 -8.692 21.488 1.00 36.97 127 VAL A N 1
ATOM 1028 C CA . VAL A 1 127 ? -30.341 -7.239 21.461 1.00 36.97 127 VAL A CA 1
ATOM 1029 C C . VAL A 1 127 ? -29.183 -6.210 21.483 1.00 36.97 127 VAL A C 1
ATOM 1031 O O . VAL A 1 127 ? -28.755 -5.759 22.538 1.00 36.97 127 VAL A O 1
ATOM 1034 N N . ASP A 1 128 ? -28.914 -5.608 20.316 1.00 31.55 128 ASP A N 1
ATOM 1035 C CA . ASP A 1 128 ? -29.007 -4.143 20.180 1.00 31.55 128 ASP A CA 1
ATOM 1036 C C . ASP A 1 128 ? -29.723 -3.783 18.863 1.00 31.55 128 ASP A C 1
ATOM 1038 O O . ASP A 1 128 ? -29.401 -4.271 17.775 1.00 31.55 128 ASP A O 1
ATOM 1042 N N . LYS A 1 129 ? -30.787 -2.986 18.972 1.00 34.81 129 LYS A N 1
ATOM 1043 C CA . LYS A 1 129 ? -31.753 -2.724 17.899 1.00 34.81 129 LYS A CA 1
ATOM 1044 C C . LYS A 1 129 ? -31.208 -1.650 16.961 1.00 34.81 129 LYS A C 1
ATOM 1046 O O . LYS A 1 129 ? -31.526 -0.473 17.102 1.00 34.81 129 LYS A O 1
ATOM 1051 N N . SER A 1 130 ? -30.487 -2.046 15.916 1.00 37.16 130 SER A N 1
ATOM 1052 C CA . SER A 1 130 ? -30.372 -1.205 14.721 1.00 37.16 130 SER A CA 1
ATOM 1053 C C . SER A 1 130 ? -30.438 -2.042 13.443 1.00 37.16 130 SER A C 1
ATOM 1055 O O . SER A 1 130 ? -29.787 -3.069 13.300 1.00 37.16 130 SER A O 1
ATOM 1057 N N . LYS A 1 131 ? -31.335 -1.628 12.543 1.00 32.31 131 LYS A N 1
ATOM 1058 C CA . LYS A 1 131 ? -31.736 -2.326 11.313 1.00 32.31 131 LYS A CA 1
ATOM 1059 C C . LYS A 1 131 ? -30.509 -2.804 10.513 1.00 32.31 131 LYS A C 1
ATOM 1061 O O . LYS A 1 131 ? -29.644 -1.970 10.227 1.00 32.31 131 LYS A O 1
ATOM 1066 N N . PRO A 1 132 ? -30.439 -4.077 10.078 1.00 39.25 132 PRO A N 1
ATOM 1067 C CA . PRO A 1 132 ? -29.389 -4.495 9.166 1.00 39.25 132 PRO A CA 1
ATOM 1068 C C . PRO A 1 132 ? -29.681 -3.887 7.790 1.00 39.25 132 PRO A C 1
ATOM 1070 O O . PRO A 1 132 ? -30.819 -3.526 7.482 1.00 39.25 132 PRO A O 1
ATOM 1073 N N . THR A 1 133 ? -28.671 -3.844 6.924 1.00 42.00 133 THR A N 1
ATOM 1074 C CA . THR A 1 133 ? -28.782 -3.495 5.489 1.00 42.00 133 THR A CA 1
ATOM 1075 C C . THR A 1 133 ? -28.507 -2.035 5.106 1.00 42.00 133 THR A C 1
ATOM 1077 O O . THR A 1 133 ? -29.212 -1.454 4.284 1.00 42.00 133 THR A O 1
ATOM 1080 N N . ARG A 1 134 ? -27.418 -1.437 5.614 1.00 34.09 134 ARG A N 1
ATOM 1081 C CA . ARG A 1 134 ? -26.799 -0.262 4.950 1.00 34.09 134 ARG A CA 1
ATOM 1082 C C . ARG A 1 134 ? -25.278 -0.304 4.760 1.00 34.09 134 ARG A C 1
ATOM 1084 O O . ARG A 1 134 ? -24.758 0.535 4.041 1.00 34.09 134 ARG A O 1
ATOM 1091 N N . LEU A 1 135 ? -24.563 -1.289 5.307 1.00 41.34 135 LEU A N 1
ATOM 1092 C CA . LEU A 1 135 ? -23.088 -1.292 5.292 1.00 41.34 135 LEU A CA 1
ATOM 1093 C C . LEU A 1 135 ? -22.467 -1.624 3.924 1.00 41.34 135 LEU A C 1
ATOM 1095 O O . LEU A 1 135 ? -21.370 -1.166 3.623 1.00 41.34 135 LEU A O 1
ATOM 1099 N N . ARG A 1 136 ? -23.191 -2.344 3.056 1.00 35.03 136 ARG A N 1
ATOM 1100 C CA . ARG A 1 136 ? -22.736 -2.646 1.686 1.00 35.03 136 ARG A CA 1
ATOM 1101 C C . ARG A 1 136 ? -22.705 -1.404 0.782 1.00 35.03 136 ARG A C 1
ATOM 1103 O O . ARG A 1 136 ? -21.904 -1.334 -0.142 1.00 35.03 136 ARG A O 1
ATOM 1110 N N . TRP A 1 137 ? -23.540 -0.400 1.072 1.00 37.00 137 TRP A N 1
ATOM 1111 C CA . TRP A 1 137 ? -23.732 0.755 0.192 1.00 37.00 137 TRP A CA 1
ATOM 1112 C C . TRP A 1 137 ? -22.599 1.781 0.278 1.00 37.00 137 TRP A C 1
ATOM 1114 O O . TRP A 1 137 ? -22.355 2.456 -0.715 1.00 37.00 137 TRP A O 1
ATOM 1124 N N . ASP A 1 138 ? -21.876 1.911 1.392 1.00 49.16 138 ASP A N 1
ATOM 1125 C CA . ASP A 1 138 ? -20.942 3.038 1.566 1.00 49.16 138 ASP A CA 1
ATOM 1126 C C . ASP A 1 138 ? -19.616 2.862 0.801 1.00 49.16 138 ASP A C 1
ATOM 1128 O O . ASP A 1 138 ? -19.078 3.837 0.272 1.00 49.16 138 ASP A O 1
ATOM 1132 N N . CYS A 1 139 ? -19.125 1.627 0.639 1.00 40.38 139 CYS A N 1
ATOM 1133 C CA . CYS A 1 139 ? -17.946 1.352 -0.193 1.00 40.38 139 CYS A CA 1
ATOM 1134 C C . CYS A 1 139 ? -18.282 1.440 -1.695 1.00 40.38 139 CYS A C 1
ATOM 1136 O O . CYS A 1 139 ? -17.553 2.060 -2.473 1.00 40.38 139 CYS A O 1
ATOM 1138 N N . GLU A 1 140 ? -19.434 0.890 -2.090 1.00 42.53 140 GLU A N 1
ATOM 1139 C CA . GLU A 1 140 ? -19.922 0.835 -3.476 1.00 42.53 140 GLU A CA 1
ATOM 1140 C C . GLU A 1 140 ? -20.386 2.225 -3.982 1.00 42.53 140 GLU A C 1
ATOM 1142 O O . GLU A 1 140 ? -20.117 2.626 -5.119 1.00 42.53 140 GLU A O 1
ATOM 1147 N N . SER A 1 141 ? -20.983 3.050 -3.112 1.00 44.22 141 SER A N 1
ATOM 1148 C CA . SER A 1 141 ? -21.458 4.405 -3.450 1.00 44.22 141 SER A CA 1
ATOM 1149 C C . SER A 1 141 ? -20.330 5.389 -3.772 1.00 44.22 141 SER A C 1
ATOM 1151 O O . SER A 1 141 ? -20.516 6.293 -4.596 1.00 44.22 141 SER A O 1
ATOM 1153 N N . GLU A 1 142 ? -19.150 5.245 -3.160 1.00 48.09 142 GLU A N 1
ATOM 1154 C CA . GLU A 1 142 ? -17.979 6.048 -3.534 1.00 48.09 142 GLU A CA 1
ATOM 1155 C C . GLU A 1 142 ? -17.351 5.596 -4.864 1.00 48.09 142 GLU A C 1
ATOM 1157 O O . GLU A 1 142 ? -16.784 6.424 -5.585 1.00 48.09 142 GLU A O 1
ATOM 1162 N N . GLN A 1 143 ? -17.488 4.320 -5.244 1.00 44.19 143 GLN A N 1
ATOM 1163 C CA . GLN A 1 143 ? -17.009 3.796 -6.531 1.00 44.19 143 GLN A CA 1
ATOM 1164 C C . GLN A 1 143 ? -17.795 4.398 -7.708 1.00 44.19 143 GLN A C 1
ATOM 1166 O O . GLN A 1 143 ? -17.194 4.927 -8.646 1.00 44.19 143 GLN A O 1
ATOM 1171 N N . ILE A 1 144 ? -19.130 4.440 -7.619 1.00 47.75 144 ILE A N 1
ATOM 1172 C CA . ILE A 1 144 ? -20.007 5.004 -8.664 1.00 47.75 144 ILE A CA 1
ATOM 1173 C C . ILE A 1 144 ? -19.765 6.511 -8.850 1.00 47.75 144 ILE A C 1
ATOM 1175 O O . ILE A 1 144 ? -19.739 7.015 -9.978 1.00 47.75 144 ILE A O 1
ATOM 1179 N N . LYS A 1 145 ? -19.544 7.254 -7.757 1.00 50.84 145 LYS A N 1
ATOM 1180 C CA . LYS A 1 145 ? -19.277 8.703 -7.810 1.00 50.84 145 LYS A CA 1
ATOM 1181 C C . LYS A 1 145 ? -17.925 9.014 -8.454 1.00 50.84 145 LYS A C 1
ATOM 1183 O O . LYS A 1 145 ? -17.828 9.974 -9.219 1.00 50.84 145 LYS A O 1
ATOM 1188 N N . GLN A 1 146 ? -16.889 8.217 -8.189 1.00 52.50 146 GLN A N 1
ATOM 1189 C CA . GLN A 1 146 ? -15.571 8.431 -8.793 1.00 52.50 146 GLN A CA 1
ATOM 1190 C C . GLN A 1 146 ? -15.484 7.952 -10.246 1.00 52.50 146 GLN A C 1
ATOM 1192 O O . GLN A 1 146 ? -14.916 8.668 -11.069 1.00 52.50 146 GLN A O 1
ATOM 1197 N N . HIS A 1 147 ? -16.114 6.826 -10.598 1.00 45.66 147 HIS A N 1
ATOM 1198 C CA . HIS A 1 147 ? -16.174 6.352 -11.985 1.00 45.66 147 HIS A CA 1
ATOM 1199 C C . HIS A 1 147 ? -16.893 7.362 -12.898 1.00 45.66 147 HIS A C 1
ATOM 1201 O O . HIS A 1 147 ? -16.393 7.713 -13.969 1.00 45.66 147 HIS A O 1
ATOM 1207 N N . LYS A 1 148 ? -18.004 7.952 -12.424 1.00 48.53 148 LYS A N 1
ATOM 1208 C CA . LYS A 1 148 ? -18.687 9.055 -13.123 1.00 48.53 148 LYS A CA 1
ATOM 1209 C C . LYS A 1 148 ? -17.799 10.299 -13.251 1.00 48.53 148 LYS A C 1
ATOM 1211 O O . LYS A 1 148 ? -17.761 10.897 -14.321 1.00 48.53 148 LYS A O 1
ATOM 1216 N N . ARG A 1 149 ? -17.032 10.669 -12.218 1.00 47.44 149 ARG A N 1
ATOM 1217 C CA . ARG A 1 149 ? -16.098 11.816 -12.265 1.00 47.44 149 ARG A CA 1
ATOM 1218 C C . ARG A 1 149 ? -14.937 11.608 -13.249 1.00 47.44 149 ARG A C 1
ATOM 1220 O O . ARG A 1 149 ? -14.591 12.545 -13.965 1.00 47.44 149 ARG A O 1
ATOM 1227 N N . GLY A 1 150 ? -14.379 10.398 -13.332 1.00 50.06 150 GLY A N 1
ATOM 1228 C CA . GLY A 1 150 ? -13.329 10.042 -14.297 1.00 50.06 150 GLY A CA 1
ATOM 1229 C C . GLY A 1 150 ? -13.820 10.074 -15.747 1.00 50.06 150 GLY A C 1
ATOM 1230 O O . GLY A 1 150 ? -13.176 10.681 -16.603 1.00 50.06 150 GLY A O 1
ATOM 1231 N N . LEU A 1 151 ? -15.010 9.523 -16.007 1.00 46.56 151 LEU A N 1
ATOM 1232 C CA . LEU A 1 151 ? -15.660 9.574 -17.322 1.00 46.56 151 LEU A CA 1
ATOM 1233 C C . LEU A 1 151 ? -16.035 11.002 -17.739 1.00 46.56 151 LEU A C 1
ATOM 1235 O O . LEU A 1 151 ? -15.877 11.356 -18.904 1.00 46.56 151 LEU A O 1
ATOM 1239 N N . ILE A 1 152 ? -16.494 11.844 -16.807 1.00 50.28 152 ILE A N 1
ATOM 1240 C CA . ILE A 1 152 ? -16.777 13.262 -17.076 1.00 50.28 152 ILE A CA 1
ATOM 1241 C C . ILE A 1 152 ? -15.480 14.011 -17.419 1.00 50.28 152 ILE A C 1
ATOM 1243 O O . ILE A 1 152 ? -15.451 14.752 -18.399 1.00 50.28 152 ILE A O 1
ATOM 1247 N N . LYS A 1 153 ? -14.383 13.772 -16.685 1.00 44.84 153 LYS A N 1
ATOM 1248 C CA . LYS A 1 153 ? -13.079 14.400 -16.955 1.00 44.84 153 LYS A CA 1
ATOM 1249 C C . LYS A 1 153 ? -12.504 13.976 -18.312 1.00 44.84 153 LYS A C 1
ATOM 1251 O O . LYS A 1 153 ? -12.023 14.834 -19.049 1.00 44.84 153 LYS A O 1
ATOM 1256 N N . LEU A 1 154 ? -12.622 12.695 -18.686 1.00 53.16 154 LEU A N 1
ATOM 1257 C CA . LEU A 1 154 ? -12.254 12.223 -20.027 1.00 53.16 154 LEU A CA 1
ATOM 1258 C C . LEU A 1 154 ? -13.145 12.844 -21.112 1.00 53.16 154 LEU A C 1
ATOM 1260 O O . LEU A 1 154 ? -12.622 13.319 -22.114 1.00 53.16 154 LEU A O 1
ATOM 1264 N N . LYS A 1 155 ? -14.469 12.909 -20.911 1.00 44.84 155 LYS A N 1
ATOM 1265 C CA . LYS A 1 155 ? -15.404 13.511 -21.880 1.00 44.84 155 LYS A CA 1
ATOM 1266 C C . LYS A 1 155 ? -15.140 15.000 -22.111 1.00 44.84 155 LYS A C 1
ATOM 1268 O O . LYS A 1 155 ? -15.196 15.444 -23.253 1.00 44.84 155 LYS A O 1
ATOM 1273 N N . ILE A 1 156 ? -14.825 15.763 -21.062 1.00 56.81 156 ILE A N 1
ATOM 1274 C CA . ILE A 1 156 ? -14.472 17.189 -21.172 1.00 56.81 156 ILE A CA 1
ATOM 1275 C C . ILE A 1 156 ? -13.124 17.356 -21.886 1.00 56.81 156 ILE A C 1
ATOM 1277 O O . ILE A 1 156 ? -13.000 18.206 -22.765 1.00 56.81 156 ILE A O 1
ATOM 1281 N N . LEU A 1 157 ? -12.133 16.510 -21.578 1.00 54.09 157 LEU A N 1
ATOM 1282 C CA . LEU A 1 157 ? -10.820 16.555 -22.227 1.00 54.09 157 LEU A CA 1
ATOM 1283 C C . LEU A 1 157 ? -10.894 16.177 -23.716 1.00 54.09 157 LEU A C 1
ATOM 1285 O O . LEU A 1 157 ? -10.242 16.813 -24.539 1.00 54.09 157 LEU A O 1
ATOM 1289 N N . PHE A 1 158 ? -11.702 15.176 -24.074 1.00 51.72 158 PHE A N 1
ATOM 1290 C CA . PHE A 1 158 ? -11.921 14.781 -25.467 1.00 51.72 158 PHE A CA 1
ATOM 1291 C C . PHE A 1 158 ? -12.732 15.825 -26.242 1.00 51.72 158 PHE A C 1
ATOM 1293 O O . PHE A 1 158 ? -12.321 16.189 -27.340 1.00 51.72 158 PHE A O 1
ATOM 1300 N N . LYS A 1 159 ? -13.804 16.389 -25.662 1.00 52.78 159 LYS A N 1
ATOM 1301 C CA . LYS A 1 159 ? -14.525 17.525 -26.269 1.00 52.78 159 LYS A CA 1
ATOM 1302 C C . LYS A 1 159 ? -13.602 18.726 -26.495 1.00 52.78 159 LYS A C 1
ATOM 1304 O O . LYS A 1 159 ? -13.609 19.290 -27.581 1.00 52.78 159 LYS A O 1
ATOM 1309 N N . GLY A 1 160 ? -12.760 19.073 -25.520 1.00 53.78 160 GLY A N 1
ATOM 1310 C CA . GLY A 1 160 ? -11.801 20.175 -25.647 1.00 53.78 160 GLY A CA 1
ATOM 1311 C C . GLY A 1 160 ? -10.704 19.932 -26.692 1.00 53.78 160 GLY A C 1
ATOM 1312 O O . GLY A 1 160 ? -10.291 20.870 -27.366 1.00 53.78 160 GLY A O 1
ATOM 1313 N N . LYS A 1 161 ? -10.242 18.686 -26.867 1.00 56.69 161 LYS A N 1
ATOM 1314 C CA . LYS A 1 161 ? -9.277 18.324 -27.922 1.00 56.69 161 LYS A CA 1
ATOM 1315 C C . LYS A 1 161 ? -9.905 18.355 -29.318 1.00 56.69 161 LYS A C 1
ATOM 1317 O O . LYS A 1 161 ? -9.260 18.842 -30.235 1.00 56.69 161 LYS A O 1
ATOM 1322 N N . ILE A 1 162 ? -11.149 17.894 -29.466 1.00 54.34 162 ILE A N 1
ATOM 1323 C CA . ILE A 1 162 ? -11.884 17.932 -30.742 1.00 54.34 162 ILE A CA 1
ATOM 1324 C C . ILE A 1 162 ? -12.148 19.382 -31.176 1.00 54.34 162 ILE A C 1
ATOM 1326 O O . ILE A 1 162 ? -11.868 19.725 -32.319 1.00 54.34 162 ILE A O 1
ATOM 1330 N N . VAL A 1 163 ? -12.583 20.258 -30.260 1.00 51.81 163 VAL A N 1
ATOM 1331 C CA . VAL A 1 163 ? -12.802 21.690 -30.554 1.00 51.81 163 VAL A CA 1
ATOM 1332 C C . VAL A 1 163 ? -11.514 22.376 -31.026 1.00 51.81 163 VAL A C 1
ATOM 1334 O O . VAL A 1 163 ? -11.530 23.050 -32.049 1.00 51.81 163 VAL A O 1
ATOM 1337 N N . ARG A 1 164 ? -10.370 22.128 -30.366 1.00 44.25 164 ARG A N 1
ATOM 1338 C CA . ARG A 1 164 ? -9.071 22.694 -30.788 1.00 44.25 164 ARG A CA 1
ATOM 1339 C C . ARG A 1 164 ? -8.579 22.187 -32.145 1.00 44.25 164 ARG A C 1
ATOM 1341 O O . ARG A 1 164 ? -7.774 22.859 -32.781 1.00 44.25 164 ARG A O 1
ATOM 1348 N N . VAL A 1 165 ? -8.979 20.985 -32.561 1.00 50.72 165 VAL A N 1
ATOM 1349 C CA . VAL A 1 165 ? -8.625 20.450 -33.885 1.00 50.72 165 VAL A CA 1
ATOM 1350 C C . VAL A 1 165 ? -9.476 21.117 -34.967 1.00 50.72 165 VAL A C 1
ATOM 1352 O O . VAL A 1 165 ? -8.927 21.500 -35.992 1.00 50.72 165 VAL A O 1
ATOM 1355 N N . ILE A 1 166 ? -10.772 21.330 -34.719 1.00 54.84 166 ILE A N 1
ATOM 1356 C CA . ILE A 1 166 ? -11.684 21.998 -35.664 1.00 54.8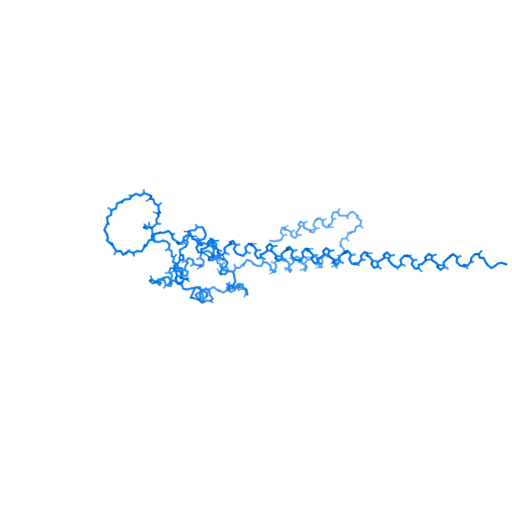4 166 ILE A CA 1
ATOM 1357 C C . ILE A 1 166 ? -11.285 23.469 -35.867 1.00 54.84 166 ILE A C 1
ATOM 1359 O O . ILE A 1 166 ? -11.169 23.920 -37.003 1.00 54.84 166 ILE A O 1
ATOM 1363 N N . GLU A 1 167 ? -10.965 24.187 -34.788 1.00 55.62 167 GLU A N 1
ATOM 1364 C CA . GLU A 1 167 ? -10.540 25.595 -34.842 1.00 55.62 167 GLU A CA 1
ATOM 1365 C C . GLU A 1 167 ? -9.254 25.787 -35.671 1.00 55.62 167 GLU A C 1
ATOM 1367 O O . GLU A 1 167 ? -9.164 26.686 -36.502 1.00 55.62 167 GLU A O 1
ATOM 1372 N N . LYS A 1 168 ? -8.290 24.863 -35.550 1.00 56.78 168 LYS A N 1
ATOM 1373 C CA . LYS A 1 168 ? -7.048 24.869 -36.345 1.00 56.78 168 LYS A CA 1
ATOM 1374 C C . LYS A 1 168 ? -7.226 24.477 -37.814 1.00 56.78 168 LYS A C 1
ATOM 1376 O O . LYS A 1 168 ? -6.323 24.716 -38.616 1.00 56.78 168 LYS A O 1
ATOM 1381 N N . HIS A 1 169 ? -8.317 23.805 -38.170 1.00 54.00 169 HIS A N 1
ATOM 1382 C CA . HIS A 1 169 ? -8.621 23.510 -39.570 1.00 54.00 169 H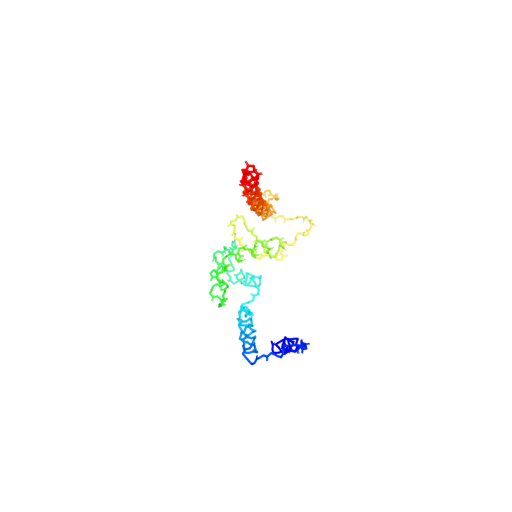IS A CA 1
ATOM 1383 C C . HIS A 1 169 ? -9.251 24.726 -40.257 1.00 54.00 169 HIS A C 1
ATOM 1385 O O . HIS A 1 169 ? -8.806 25.097 -41.336 1.00 54.00 169 HIS A O 1
ATOM 1391 N N . GLN A 1 170 ? -10.153 25.431 -39.576 1.00 54.34 170 GLN A N 1
ATOM 1392 C CA . GLN A 1 170 ? -10.824 26.610 -40.130 1.00 54.34 170 GLN A CA 1
ATOM 1393 C C . GLN A 1 170 ? -9.875 27.805 -40.359 1.00 54.34 170 GLN A C 1
ATOM 1395 O O . GLN A 1 170 ? -10.060 28.587 -41.287 1.00 54.34 170 GLN A O 1
ATOM 1400 N N . GLU A 1 171 ? -8.811 27.919 -39.558 1.00 54.03 171 GLU A N 1
ATOM 1401 C CA . GLU A 1 171 ? -7.776 28.955 -39.715 1.00 54.03 171 GLU A CA 1
ATOM 1402 C C . GLU A 1 171 ? -6.775 28.661 -40.857 1.00 54.03 171 GLU A C 1
ATOM 1404 O O . GLU A 1 171 ? -6.066 29.562 -41.312 1.00 54.03 171 GLU A O 1
ATOM 1409 N N . ARG A 1 172 ? -6.716 27.408 -41.340 1.00 50.41 172 ARG A N 1
ATOM 1410 C CA . ARG A 1 172 ? -5.916 27.028 -42.518 1.00 50.41 172 ARG A CA 1
ATOM 1411 C C . ARG A 1 172 ? -6.668 27.292 -43.819 1.00 50.41 172 ARG A C 1
ATOM 1413 O O . ARG A 1 172 ? -6.078 27.869 -44.727 1.00 50.41 172 ARG A O 1
ATOM 1420 N N . ASP A 1 173 ? -7.965 27.007 -43.853 1.00 49.59 173 ASP A N 1
ATOM 1421 C CA . ASP A 1 173 ? -8.790 27.222 -45.047 1.00 49.59 173 ASP A CA 1
ATOM 1422 C C . ASP A 1 173 ? -8.960 28.729 -45.360 1.00 49.59 173 ASP A C 1
ATOM 1424 O O . ASP A 1 173 ? -8.877 29.144 -46.513 1.00 49.59 173 ASP A O 1
ATOM 1428 N N . GLY A 1 174 ? -9.036 29.594 -44.335 1.00 48.19 174 GLY A N 1
ATOM 1429 C CA . GLY A 1 174 ? -9.092 31.058 -44.513 1.00 48.19 174 GLY A CA 1
ATOM 1430 C C . GLY A 1 174 ? -7.774 31.738 -44.934 1.00 48.19 174 GLY A C 1
ATOM 1431 O O . GLY A 1 174 ? -7.765 32.935 -45.242 1.00 48.19 174 GLY A O 1
ATOM 1432 N N . LYS A 1 175 ? -6.647 31.009 -44.931 1.00 50.59 175 LYS A N 1
ATOM 1433 C CA . LYS A 1 175 ? -5.360 31.477 -45.485 1.00 50.59 175 LYS A CA 1
ATOM 1434 C C . LYS A 1 175 ? -5.137 31.016 -46.924 1.00 50.59 175 LYS A C 1
ATOM 1436 O O . LYS A 1 175 ? -4.381 31.673 -47.634 1.00 50.59 175 LYS A O 1
ATOM 1441 N N . GLU A 1 176 ? -5.802 29.948 -47.353 1.00 47.84 176 GLU A N 1
ATOM 1442 C CA . GLU A 1 176 ? -5.724 29.445 -48.726 1.00 47.84 176 GLU A CA 1
ATOM 1443 C C . GLU A 1 176 ? -6.611 30.269 -49.675 1.00 47.84 176 GLU A C 1
ATOM 1445 O O . GLU A 1 176 ? -6.183 30.602 -50.777 1.00 47.84 176 GLU A O 1
ATOM 1450 N N . GLU A 1 177 ? -7.772 30.752 -49.214 1.00 51.00 177 GLU A N 1
ATOM 1451 C CA . GLU A 1 177 ? -8.628 31.654 -50.010 1.00 51.00 177 GLU A CA 1
ATOM 1452 C C . GLU A 1 177 ? -7.991 33.034 -50.269 1.00 51.00 177 GLU A C 1
ATOM 1454 O O . GLU A 1 177 ? -8.264 33.665 -51.288 1.00 51.00 177 GLU A O 1
ATOM 1459 N N . ARG A 1 178 ? -7.065 33.490 -49.412 1.00 49.78 178 ARG A N 1
ATOM 1460 C CA . ARG A 1 178 ? -6.416 34.807 -49.557 1.00 49.78 178 ARG A CA 1
ATOM 1461 C C . ARG A 1 178 ? -5.238 34.833 -50.544 1.00 49.78 178 ARG A C 1
ATOM 1463 O O . ARG A 1 178 ? -4.723 35.909 -50.823 1.00 49.78 178 ARG A O 1
ATOM 1470 N N . LEU A 1 179 ? -4.826 33.680 -51.078 1.00 49.31 179 LEU A N 1
ATOM 1471 C CA . LEU A 1 179 ? -3.772 33.563 -52.100 1.00 49.31 179 LEU A CA 1
ATOM 1472 C C . LEU A 1 179 ? -4.327 33.370 -53.524 1.00 49.31 179 LEU A C 1
ATOM 1474 O O . LEU A 1 179 ? -3.568 33.437 -54.491 1.00 49.31 179 LEU A O 1
ATOM 1478 N N . ILE A 1 180 ? -5.639 33.162 -53.676 1.00 50.47 180 ILE A N 1
ATOM 1479 C CA . ILE A 1 180 ? -6.272 32.961 -54.989 1.00 50.47 180 ILE A CA 1
ATOM 1480 C C . ILE A 1 180 ? -6.749 34.298 -55.585 1.00 50.47 180 ILE A C 1
ATOM 1482 O O . ILE A 1 180 ? -6.689 34.471 -56.800 1.00 50.47 180 ILE A O 1
ATOM 1486 N N . GLU A 1 181 ? -7.119 35.292 -54.767 1.00 52.12 181 GLU A N 1
ATOM 1487 C CA . GLU A 1 181 ? -7.522 36.616 -55.279 1.00 52.12 181 GLU A CA 1
ATOM 1488 C C . GLU A 1 181 ? -6.342 37.477 -55.772 1.00 52.12 181 GLU A C 1
ATOM 1490 O O . GLU A 1 181 ? -6.512 38.279 -56.691 1.00 52.12 181 GLU A O 1
ATOM 1495 N N . GLU A 1 182 ? -5.124 37.280 -55.254 1.00 52.72 182 GLU A N 1
ATOM 1496 C CA . GLU A 1 182 ? -3.950 38.069 -55.674 1.00 52.72 182 GLU A CA 1
ATOM 1497 C C . GLU A 1 182 ? -3.372 37.621 -57.034 1.00 52.72 182 GLU A C 1
ATOM 1499 O O . GLU A 1 182 ? -2.751 38.414 -57.743 1.00 52.72 182 GLU A O 1
ATOM 1504 N N . ASN A 1 183 ? -3.639 36.380 -57.461 1.00 51.81 183 ASN A N 1
ATOM 1505 C CA . ASN A 1 183 ? -3.122 35.832 -58.723 1.00 51.81 183 ASN A CA 1
ATOM 1506 C C . ASN A 1 183 ? -4.042 36.034 -59.940 1.00 51.81 183 ASN A C 1
ATOM 1508 O O . ASN A 1 183 ? -3.592 35.858 -61.073 1.00 51.81 183 ASN A O 1
ATOM 1512 N N . VAL A 1 184 ? -5.299 36.453 -59.754 1.00 52.44 184 VAL A N 1
ATOM 1513 C CA . VAL A 1 184 ? -6.214 36.751 -60.878 1.00 52.44 184 VAL A CA 1
ATOM 1514 C C . VAL A 1 184 ? -6.061 38.203 -61.371 1.00 52.44 184 VAL A C 1
ATOM 1516 O O . VAL A 1 184 ? -6.379 38.505 -62.519 1.00 52.44 184 VAL A O 1
ATOM 1519 N N . GLY A 1 185 ? -5.480 39.102 -60.567 1.00 49.16 185 GLY A N 1
ATOM 1520 C CA . GLY A 1 185 ? -5.298 40.518 -60.923 1.00 49.16 185 GLY A CA 1
ATOM 1521 C C . GLY A 1 185 ? -4.126 40.842 -61.863 1.00 49.16 185 GLY A C 1
ATOM 1522 O O . GLY A 1 185 ? -4.080 41.943 -62.409 1.00 49.16 185 GLY A O 1
ATOM 1523 N N . ASN A 1 186 ? -3.186 39.914 -62.086 1.00 54.38 186 ASN A N 1
ATOM 1524 C CA . ASN A 1 186 ? -1.929 40.200 -62.800 1.00 54.38 186 ASN A CA 1
ATOM 1525 C C . ASN A 1 186 ? -1.840 39.649 -64.237 1.00 54.38 186 ASN A C 1
ATOM 1527 O O . ASN A 1 186 ? -0.771 39.680 -64.842 1.00 54.38 186 ASN A O 1
ATOM 1531 N N . THR A 1 187 ? -2.949 39.189 -64.828 1.00 53.62 187 THR A N 1
ATOM 1532 C CA . THR A 1 187 ? -2.989 38.702 -66.227 1.00 53.62 187 THR A CA 1
ATOM 1533 C C . THR A 1 187 ? -3.754 39.605 -67.205 1.00 53.62 187 THR A C 1
ATOM 1535 O O . THR A 1 187 ? -3.962 39.222 -68.352 1.00 53.62 187 THR A O 1
ATOM 1538 N N . LEU A 1 188 ? -4.099 40.837 -66.812 1.00 52.81 188 LEU A N 1
ATOM 1539 C CA . LEU A 1 188 ? -4.748 41.838 -67.679 1.00 52.81 188 LEU A CA 1
ATOM 1540 C C . LEU A 1 188 ? -4.097 43.227 -67.556 1.00 52.81 188 LEU A C 1
ATOM 1542 O O . LEU A 1 188 ? -4.766 44.233 -67.348 1.00 52.81 188 LEU A O 1
ATOM 1546 N N . LYS A 1 189 ? -2.772 43.295 -67.709 1.00 52.47 189 LYS A N 1
ATOM 1547 C CA . LYS A 1 189 ? -2.078 44.505 -68.183 1.00 52.47 189 LYS A CA 1
ATOM 1548 C C . LYS A 1 189 ? -0.967 44.085 -69.138 1.00 52.47 189 LYS A C 1
ATOM 1550 O O . LYS A 1 189 ? 0.152 43.799 -68.723 1.00 52.47 189 LYS A O 1
ATOM 1555 N N . LYS A 1 190 ? -1.333 43.999 -70.412 1.00 46.47 190 LYS A N 1
ATOM 1556 C CA . LYS A 1 190 ? -0.427 43.993 -71.555 1.00 46.47 190 LYS A CA 1
ATOM 1557 C C . LYS A 1 190 ? -0.741 45.231 -72.379 1.00 46.47 190 LYS A C 1
ATOM 1559 O O . LYS A 1 190 ? -1.947 45.560 -72.446 1.00 46.47 190 LYS A O 1
#

Radius of gyration: 30.93 Å; chains: 1; bounding box: 63×64×94 Å

Foldseek 3Di:
DVVVLVVVQVVVCPDPPDHQDPVNNVVSVVVVVVVVVVDDDFPDDDLVVLQQVQQVVVVDPQAAALVSSLVSCVVPGPPQDPCNSVVNVVVQLVCCVVQQWAQDPVRHIHGPDPVPPPDDDDDDDDDDDDDPDDRVCPSVVVVVVVVVVVVVVVVVVVVVVVVVVVVVVVVVVVVVVVVVVVVVPPPPDD

Organism: NCBI:txid1961234